Protein AF-D2V175-F1 (afdb_monomer)

Structure (mmCIF, N/CA/C/O backbone):
data_AF-D2V175-F1
#
_entry.id   AF-D2V175-F1
#
loop_
_atom_site.group_PDB
_atom_site.id
_atom_site.type_symbol
_atom_site.label_atom_id
_atom_site.label_alt_id
_atom_site.label_comp_id
_atom_site.label_asym_id
_atom_site.label_entity_id
_atom_site.label_seq_id
_atom_site.pdbx_PDB_ins_code
_atom_site.Cartn_x
_atom_site.Cartn_y
_atom_site.Cartn_z
_atom_site.occupancy
_atom_site.B_iso_or_equiv
_atom_site.auth_seq_id
_atom_site.auth_comp_id
_atom_site.auth_asym_id
_atom_site.auth_atom_id
_atom_site.pdbx_PDB_model_num
ATOM 1 N N . MET A 1 1 ? -0.613 30.020 1.916 1.00 35.72 1 MET A N 1
ATOM 2 C CA . MET A 1 1 ? -1.845 29.296 1.519 1.00 35.72 1 MET A CA 1
ATOM 3 C C . MET A 1 1 ? -1.709 28.829 0.079 1.00 35.72 1 MET A C 1
ATOM 5 O O . MET A 1 1 ? -1.760 29.667 -0.806 1.00 35.72 1 MET A O 1
ATOM 9 N N . HIS A 1 2 ? -1.476 27.544 -0.178 1.00 29.09 2 HIS A N 1
ATOM 10 C CA . HIS A 1 2 ? -1.507 26.979 -1.534 1.00 29.09 2 HIS A CA 1
ATOM 11 C C . HIS A 1 2 ? -2.432 25.762 -1.487 1.00 29.09 2 HIS A C 1
ATOM 13 O O . HIS A 1 2 ? -2.153 24.790 -0.788 1.00 29.09 2 HIS A O 1
ATOM 19 N N . ARG A 1 3 ? -3.588 25.869 -2.148 1.00 34.31 3 ARG A N 1
ATOM 20 C CA . ARG A 1 3 ? -4.552 24.776 -2.291 1.00 34.31 3 ARG A CA 1
ATOM 21 C C . ARG A 1 3 ? -4.019 23.818 -3.353 1.00 34.31 3 ARG A C 1
ATOM 23 O O . ARG A 1 3 ? -3.932 24.184 -4.519 1.00 34.31 3 ARG A O 1
ATOM 30 N N . ILE A 1 4 ? -3.669 22.605 -2.941 1.00 31.58 4 ILE A N 1
ATOM 31 C CA . ILE A 1 4 ? -3.456 21.485 -3.856 1.00 31.58 4 ILE A CA 1
ATOM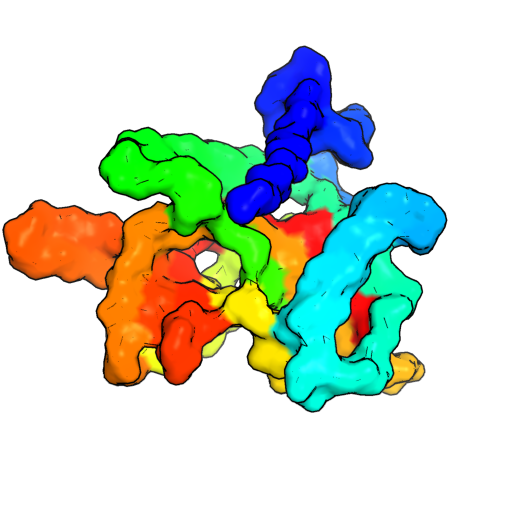 32 C C . ILE A 1 4 ? -4.850 21.002 -4.258 1.00 31.58 4 ILE A C 1
ATOM 34 O O . ILE A 1 4 ? -5.590 20.471 -3.430 1.00 31.58 4 ILE A O 1
ATOM 38 N N . PHE A 1 5 ? -5.232 21.237 -5.509 1.00 30.64 5 PHE A N 1
ATOM 39 C CA . PHE A 1 5 ? -6.415 20.614 -6.087 1.00 30.64 5 PHE A CA 1
ATOM 40 C C . PHE A 1 5 ? -6.076 19.152 -6.375 1.00 30.64 5 PHE A C 1
ATOM 42 O O . PHE A 1 5 ? -5.334 18.853 -7.306 1.00 30.64 5 PHE A O 1
ATOM 49 N N . PHE A 1 6 ? -6.603 18.238 -5.561 1.00 32.00 6 PHE A N 1
ATOM 50 C CA . PHE A 1 6 ? -6.719 16.845 -5.967 1.00 32.00 6 PHE A CA 1
ATOM 51 C C . PHE A 1 6 ? -7.790 16.786 -7.053 1.00 32.00 6 PHE A C 1
ATOM 53 O O . PHE A 1 6 ? -8.963 17.054 -6.791 1.00 32.00 6 PHE A O 1
ATOM 60 N N . THR A 1 7 ? -7.402 16.452 -8.279 1.00 36.06 7 THR A N 1
ATOM 61 C CA . THR A 1 7 ? -8.365 16.006 -9.278 1.00 36.06 7 THR A CA 1
ATOM 62 C C . THR A 1 7 ? -8.928 14.678 -8.781 1.00 36.06 7 THR A C 1
ATOM 64 O O . THR A 1 7 ? -8.246 13.656 -8.719 1.00 36.06 7 THR A O 1
ATOM 67 N N . HIS A 1 8 ? -10.184 14.696 -8.334 1.00 40.03 8 HIS A N 1
ATOM 68 C CA . HIS A 1 8 ? -10.927 13.465 -8.101 1.00 40.03 8 HIS A CA 1
ATOM 69 C C . HIS A 1 8 ? -10.875 12.607 -9.376 1.00 40.03 8 HIS A C 1
ATOM 71 O O . HIS A 1 8 ? -10.980 13.166 -10.473 1.00 40.03 8 HIS A O 1
ATOM 77 N N . PRO A 1 9 ? -10.753 11.270 -9.273 1.00 42.66 9 PRO A N 1
ATOM 78 C CA . PRO A 1 9 ? -10.926 10.414 -10.433 1.00 42.66 9 PRO A CA 1
ATOM 79 C C . PRO A 1 9 ? -12.354 10.623 -10.938 1.00 42.66 9 PRO A C 1
ATOM 81 O O . PRO A 1 9 ? -13.321 10.265 -10.266 1.00 42.66 9 PRO A O 1
ATOM 84 N N . THR A 1 10 ? -12.486 11.276 -12.088 1.00 44.81 10 THR A N 1
ATOM 85 C CA . THR A 1 10 ? -13.763 11.413 -12.780 1.00 44.81 10 THR A CA 1
ATOM 86 C C . THR A 1 10 ? -14.143 10.044 -13.339 1.00 44.81 10 THR A C 1
ATOM 88 O O . THR A 1 10 ? -13.302 9.307 -13.853 1.00 44.81 10 THR A O 1
ATOM 91 N N . ILE A 1 11 ? -15.403 9.663 -13.151 1.00 45.28 11 ILE A N 1
ATOM 92 C CA . ILE A 1 11 ? -15.906 8.296 -13.326 1.00 45.28 11 ILE A CA 1
ATOM 93 C C . ILE A 1 11 ? -16.400 8.081 -14.772 1.00 45.28 11 ILE A C 1
ATOM 95 O O . ILE A 1 11 ? -16.889 9.032 -15.385 1.00 45.28 11 ILE A O 1
ATOM 99 N N . ALA A 1 12 ? -16.223 6.884 -15.354 1.00 41.75 12 ALA A N 1
ATOM 100 C CA . ALA A 1 12 ? -16.701 6.536 -16.709 1.00 41.75 12 ALA A CA 1
ATOM 101 C C . ALA A 1 12 ? -18.228 6.320 -16.762 1.00 41.75 12 ALA A C 1
ATOM 103 O O . ALA A 1 12 ? -18.846 6.207 -15.709 1.00 41.75 12 ALA A O 1
ATOM 104 N N . ASP A 1 13 ? -18.808 6.213 -17.967 1.00 41.34 13 ASP A N 1
ATOM 105 C CA . ASP A 1 13 ? -20.255 6.279 -18.295 1.00 41.34 13 ASP A CA 1
ATOM 106 C C . ASP A 1 13 ? -21.221 5.352 -17.522 1.00 41.34 13 ASP A C 1
ATOM 108 O O . ASP A 1 13 ? -22.425 5.571 -17.578 1.00 41.34 13 ASP A O 1
ATOM 112 N N . ASN A 1 14 ? -20.731 4.392 -16.727 1.00 45.34 14 ASN A N 1
ATOM 113 C CA . ASN A 1 14 ? -21.556 3.584 -15.811 1.00 45.34 14 ASN A CA 1
ATOM 114 C C . ASN A 1 14 ? -21.294 3.842 -14.314 1.00 45.34 14 ASN A C 1
ATOM 116 O O . ASN A 1 14 ? -21.782 3.098 -13.471 1.00 45.34 14 ASN A O 1
ATOM 120 N N . GLY A 1 15 ? -20.496 4.841 -13.934 1.00 58.44 15 GLY A N 1
ATOM 121 C CA . GLY A 1 15 ? -20.333 5.221 -12.524 1.00 58.44 15 GLY A CA 1
ATOM 122 C C . GLY A 1 15 ? -19.483 4.272 -11.652 1.00 58.44 15 GLY A C 1
ATOM 123 O O . GLY A 1 15 ? -19.229 4.587 -10.492 1.00 58.44 15 GLY A O 1
ATOM 124 N N . LEU A 1 16 ? -19.031 3.125 -12.174 1.00 66.88 16 LEU A N 1
ATOM 125 C CA . LEU A 1 16 ? -18.522 2.017 -11.344 1.00 66.88 16 LEU A CA 1
ATOM 126 C C . LEU A 1 16 ? -16.991 1.848 -11.333 1.00 66.88 16 LEU A C 1
ATOM 128 O O . LEU A 1 16 ? -16.444 1.374 -10.337 1.00 66.88 16 LEU A O 1
ATOM 132 N N . TYR A 1 17 ? -16.285 2.255 -12.394 1.00 78.19 17 TYR A N 1
ATOM 133 C CA . TYR A 1 17 ? -14.839 2.019 -12.562 1.00 78.19 17 TYR A CA 1
ATOM 134 C C . TYR A 1 17 ? -14.066 3.291 -12.955 1.00 78.19 17 TYR A C 1
ATOM 136 O O . TYR A 1 17 ? -14.662 4.225 -13.510 1.00 78.19 17 TYR A O 1
ATOM 144 N N . PRO A 1 18 ? -12.742 3.357 -12.694 1.00 78.50 18 PRO A N 1
ATOM 145 C CA . PRO A 1 18 ? -11.910 4.470 -13.146 1.00 78.50 18 PRO A CA 1
ATOM 146 C C . PRO A 1 18 ? -11.924 4.605 -14.674 1.00 78.50 18 PRO A C 1
ATOM 148 O O . PRO A 1 18 ? -11.781 3.614 -15.388 1.00 78.50 18 PRO A O 1
ATOM 151 N N . ARG A 1 19 ? -12.016 5.841 -15.190 1.00 74.50 19 ARG A N 1
ATOM 152 C CA . ARG A 1 19 ? -11.983 6.114 -16.644 1.0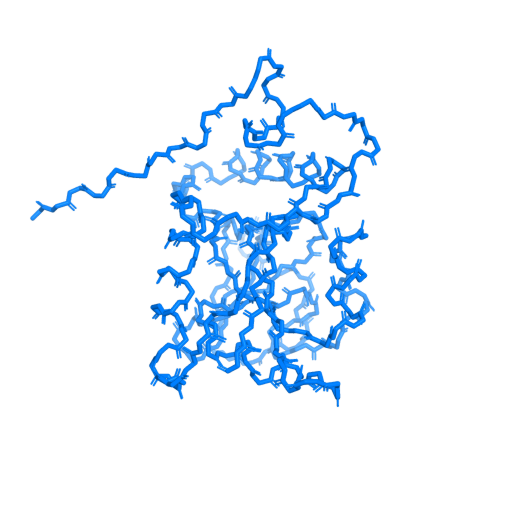0 74.50 19 ARG A CA 1
ATOM 153 C C . ARG A 1 19 ? -10.764 5.538 -17.350 1.00 74.50 19 ARG A C 1
ATOM 155 O O . ARG A 1 19 ? -10.860 5.155 -18.511 1.00 74.50 19 ARG A O 1
ATOM 162 N N . SER A 1 20 ? -9.631 5.472 -16.656 1.00 77.50 20 SER A N 1
ATOM 163 C CA . SER A 1 20 ? -8.372 5.011 -17.234 1.00 77.50 20 SER A CA 1
ATOM 164 C C . SER A 1 20 ? -8.390 3.540 -17.670 1.00 77.50 20 SER A C 1
ATOM 166 O O . SER A 1 20 ? -7.532 3.153 -18.459 1.00 77.50 20 SER A O 1
ATOM 168 N N . TRP A 1 21 ? -9.361 2.732 -17.224 1.00 77.50 21 TRP A N 1
ATOM 169 C CA . TRP A 1 21 ? -9.435 1.296 -17.533 1.00 77.50 21 TRP A CA 1
ATOM 170 C C . TRP A 1 21 ? -10.089 0.979 -18.891 1.00 77.50 21 TRP A C 1
ATOM 172 O O . TRP A 1 21 ? -9.978 -0.143 -19.386 1.00 77.50 21 TRP A O 1
ATOM 182 N N . GLY A 1 22 ? -10.751 1.950 -19.531 1.00 74.94 22 GLY A N 1
ATOM 183 C CA . GLY A 1 22 ? -11.510 1.711 -20.764 1.00 74.94 22 GLY A CA 1
ATOM 184 C C . GLY A 1 22 ? -12.761 0.851 -20.526 1.00 74.94 22 GLY A C 1
ATOM 185 O O . GLY A 1 22 ? -13.459 1.033 -19.529 1.00 74.94 22 GLY A O 1
ATOM 186 N N . LYS A 1 23 ? -13.081 -0.070 -21.450 1.00 71.81 23 LYS A N 1
ATOM 187 C CA . LYS A 1 23 ? -14.226 -0.991 -21.315 1.00 71.81 23 LYS A CA 1
ATOM 188 C C . LYS A 1 23 ? -13.875 -2.121 -20.342 1.00 71.81 23 LYS A C 1
ATOM 190 O O . LYS A 1 23 ? -12.971 -2.904 -20.616 1.00 71.81 23 LYS A O 1
ATOM 195 N N . VAL A 1 24 ? -14.618 -2.213 -19.241 1.00 73.00 24 VAL A N 1
ATOM 196 C CA . VAL A 1 24 ? -14.402 -3.187 -18.160 1.00 73.00 24 VAL A CA 1
ATOM 197 C C . VAL A 1 24 ? -15.528 -4.222 -18.173 1.00 73.00 24 VAL A C 1
ATOM 199 O O . VAL A 1 24 ? -16.700 -3.850 -18.142 1.00 73.00 24 VAL A O 1
ATOM 202 N N . LEU A 1 25 ? -15.167 -5.507 -18.234 1.00 69.69 25 LEU A N 1
ATOM 203 C CA . LEU A 1 25 ? -16.071 -6.636 -17.980 1.00 69.69 25 LEU A CA 1
ATOM 204 C C . LEU A 1 25 ? -15.967 -7.074 -16.511 1.00 69.69 25 LEU A C 1
ATOM 206 O O . LEU A 1 25 ? -15.016 -6.722 -15.814 1.00 69.69 25 LEU A O 1
ATOM 210 N N . ASP A 1 26 ? -16.941 -7.841 -16.028 1.00 67.38 26 ASP A N 1
ATOM 211 C CA . ASP A 1 26 ? -17.030 -8.221 -14.610 1.00 67.38 26 ASP A CA 1
ATOM 212 C C . ASP A 1 26 ? -15.875 -9.121 -14.124 1.00 67.38 26 ASP A C 1
ATOM 214 O O . ASP A 1 26 ? -15.523 -9.088 -12.944 1.00 67.38 26 ASP A O 1
ATOM 218 N N . ASP A 1 27 ? -15.245 -9.875 -15.026 1.00 74.81 27 ASP A N 1
ATOM 219 C CA . ASP A 1 27 ? -14.091 -10.754 -14.785 1.00 74.81 27 ASP A CA 1
ATOM 220 C C . ASP A 1 27 ? -12.733 -10.093 -15.091 1.00 74.81 27 ASP A C 1
ATOM 222 O O . ASP A 1 27 ? -11.684 -10.735 -15.022 1.00 74.81 27 ASP A O 1
ATOM 226 N N . HIS A 1 28 ? -12.730 -8.796 -15.406 1.00 83.38 28 HIS A N 1
ATOM 227 C CA . HIS A 1 28 ? -11.540 -8.070 -15.831 1.00 83.38 28 HIS A CA 1
ATOM 228 C C . HIS A 1 28 ? -10.465 -8.022 -14.741 1.00 83.38 28 HIS A C 1
ATOM 230 O O . HIS A 1 28 ? -10.650 -7.402 -13.689 1.00 83.38 28 HIS A O 1
ATOM 236 N N . CYS A 1 29 ? -9.327 -8.655 -15.024 1.00 89.81 29 CYS A N 1
ATOM 237 C CA . CYS A 1 29 ? -8.150 -8.699 -14.165 1.00 89.81 29 CYS A CA 1
ATOM 238 C C . CYS A 1 29 ? -6.875 -8.643 -15.018 1.00 89.81 29 CYS A C 1
ATOM 240 O O . CYS A 1 29 ? -6.487 -9.645 -15.621 1.00 89.81 29 CYS A O 1
ATOM 242 N N . LYS A 1 30 ? -6.203 -7.489 -15.066 1.00 92.44 30 LYS A N 1
ATOM 243 C CA . LYS A 1 30 ? -4.931 -7.320 -15.790 1.00 92.44 30 LYS A CA 1
ATOM 244 C C . LYS A 1 30 ? -4.005 -6.303 -15.125 1.00 92.44 30 LYS A C 1
ATOM 246 O O . LYS A 1 30 ? -4.468 -5.367 -14.479 1.00 92.44 30 LYS A O 1
ATOM 251 N N . CYS A 1 31 ? -2.705 -6.453 -15.357 1.00 94.25 31 CYS A N 1
ATOM 252 C CA . CYS A 1 31 ? -1.706 -5.422 -15.088 1.00 94.25 31 CYS A CA 1
ATOM 253 C C . CYS A 1 31 ? -1.343 -4.744 -16.415 1.00 94.25 31 CYS A C 1
ATOM 255 O O . CYS A 1 31 ? -0.970 -5.412 -17.378 1.00 94.25 31 CYS A O 1
ATOM 257 N N . VAL A 1 32 ? -1.513 -3.425 -16.494 1.00 95.56 32 VAL A N 1
ATOM 258 C CA . VAL A 1 32 ? -1.250 -2.625 -17.695 1.00 95.56 32 VAL A CA 1
ATOM 259 C C . VAL A 1 32 ? 0.001 -1.798 -17.476 1.00 95.56 32 VAL A C 1
ATOM 261 O O . VAL A 1 32 ? -0.010 -0.865 -16.675 1.00 95.56 32 VAL A O 1
ATOM 264 N N . LYS A 1 33 ? 1.056 -2.098 -18.230 1.00 97.62 33 LYS A N 1
ATOM 265 C CA . LYS A 1 33 ? 2.258 -1.267 -18.279 1.00 97.62 33 LYS A CA 1
ATOM 266 C C . LYS A 1 33 ? 1.908 0.151 -18.733 1.00 97.62 33 LYS A C 1
ATOM 268 O O . LYS A 1 33 ? 1.329 0.346 -19.805 1.00 97.62 33 LYS A O 1
ATOM 273 N N . LEU A 1 34 ? 2.242 1.139 -17.910 1.00 97.69 34 LEU A N 1
ATOM 274 C CA . LEU A 1 34 ? 2.002 2.541 -18.219 1.00 97.69 34 LEU A CA 1
ATOM 275 C C . LEU A 1 34 ? 3.098 3.080 -19.140 1.00 97.69 34 LEU A C 1
ATOM 277 O O . LEU A 1 34 ? 4.274 2.751 -19.016 1.00 97.69 34 LEU A O 1
ATOM 281 N N . SER A 1 35 ? 2.723 3.970 -20.058 1.00 97.69 35 SER A N 1
ATOM 282 C CA . SER A 1 35 ? 3.717 4.710 -20.836 1.00 97.69 35 SER A CA 1
ATOM 283 C C . SER A 1 35 ? 4.456 5.702 -19.936 1.00 97.69 35 SER A C 1
ATOM 285 O O . SER A 1 35 ? 3.810 6.515 -19.271 1.00 97.69 35 SER A O 1
ATOM 287 N N . HIS A 1 36 ? 5.788 5.728 -20.006 1.00 97.56 36 HIS A N 1
ATOM 288 C CA . HIS A 1 36 ? 6.638 6.692 -19.291 1.00 97.56 36 HIS A CA 1
ATOM 289 C C . HIS A 1 36 ? 6.299 8.157 -19.620 1.00 97.56 36 HIS A C 1
ATOM 291 O O . HIS A 1 36 ? 6.524 9.065 -18.820 1.00 97.56 36 HIS A O 1
ATOM 297 N N . SER A 1 37 ? 5.744 8.421 -20.808 1.00 97.06 37 SER A N 1
ATOM 298 C CA . SER A 1 37 ? 5.346 9.774 -21.204 1.00 97.06 37 SER A CA 1
ATOM 299 C C . SER A 1 37 ? 4.009 10.217 -20.599 1.00 97.06 37 SER A C 1
ATOM 301 O O . SER A 1 37 ? 3.750 11.426 -20.552 1.00 97.06 37 SER A O 1
ATOM 303 N N . SER A 1 38 ? 3.190 9.272 -20.117 1.00 97.81 38 SER A N 1
ATOM 304 C CA . SER A 1 38 ? 1.853 9.538 -19.579 1.00 97.81 38 SER A CA 1
ATOM 305 C C . SER A 1 38 ? 1.898 10.356 -18.285 1.00 97.81 38 SER A C 1
ATOM 307 O O . SER A 1 38 ? 2.845 10.275 -17.500 1.00 97.81 38 SER A O 1
ATOM 309 N N . SER A 1 39 ? 0.856 11.156 -18.048 1.00 97.19 39 SER A N 1
ATOM 310 C CA . SER A 1 39 ? 0.699 11.898 -16.791 1.00 97.19 39 SER A CA 1
ATOM 311 C C . SER A 1 39 ? 0.544 10.962 -15.591 1.00 97.19 39 SER A C 1
ATOM 313 O O . SER A 1 39 ? 1.121 11.232 -14.543 1.00 97.19 39 SER A O 1
ATOM 315 N N . GLU A 1 40 ? -0.178 9.851 -15.763 1.00 97.19 40 GLU A N 1
ATOM 316 C CA . GLU A 1 40 ? -0.404 8.841 -14.723 1.00 97.19 40 GLU A CA 1
ATOM 317 C C . GLU A 1 40 ? 0.916 8.217 -14.247 1.00 97.19 40 GLU A C 1
ATOM 319 O O . GLU A 1 40 ? 1.174 8.200 -13.045 1.00 97.19 40 GLU A O 1
ATOM 324 N N . PHE A 1 41 ? 1.796 7.802 -15.171 1.00 98.44 41 PHE A N 1
ATOM 325 C CA . PHE A 1 41 ? 3.128 7.293 -14.821 1.00 98.44 41 PHE A CA 1
ATOM 326 C C . PHE A 1 41 ? 3.917 8.323 -14.007 1.00 98.44 41 PHE A C 1
ATOM 328 O O . PHE A 1 41 ? 4.370 8.028 -12.903 1.00 98.44 41 PHE A O 1
ATOM 335 N N . LYS A 1 42 ? 4.033 9.555 -14.521 1.00 98.31 42 LYS A N 1
ATOM 336 C CA . LYS A 1 42 ? 4.822 10.627 -13.892 1.00 98.31 42 LYS A CA 1
ATOM 337 C C . LYS A 1 42 ? 4.316 10.987 -12.496 1.00 98.31 42 LYS A C 1
ATOM 339 O O . LYS A 1 42 ? 5.108 11.329 -11.621 1.00 98.31 42 LYS A O 1
ATOM 344 N N . GLU A 1 43 ? 3.006 10.935 -12.270 1.00 98.00 43 GLU A N 1
ATOM 345 C CA . GLU A 1 43 ? 2.415 11.223 -10.961 1.00 98.00 43 GLU A CA 1
ATOM 346 C C . GLU A 1 43 ? 2.713 10.119 -9.937 1.00 98.00 43 GLU A C 1
ATOM 348 O O . GLU A 1 43 ? 3.109 10.418 -8.800 1.00 98.00 43 GLU A O 1
ATOM 353 N N . VAL A 1 44 ? 2.559 8.852 -10.339 1.00 98.25 44 VAL A N 1
ATOM 354 C CA . VAL A 1 44 ? 2.866 7.698 -9.483 1.00 98.25 44 VAL A CA 1
ATOM 355 C C . VAL A 1 44 ? 4.363 7.647 -9.181 1.00 98.25 44 VAL A C 1
ATOM 357 O O . VAL A 1 44 ? 4.734 7.547 -8.012 1.00 98.25 44 VAL A O 1
ATOM 360 N N . GLU A 1 45 ? 5.215 7.812 -10.196 1.00 98.44 45 GLU A N 1
ATOM 361 C CA . GLU A 1 45 ? 6.673 7.880 -10.055 1.00 98.44 45 GLU A CA 1
ATOM 362 C C . GLU A 1 45 ? 7.080 8.987 -9.081 1.00 98.44 45 GLU A C 1
ATOM 364 O O . GLU A 1 45 ? 7.749 8.721 -8.083 1.00 98.44 45 GLU A O 1
ATOM 369 N N . LYS A 1 46 ? 6.619 10.224 -9.305 1.00 97.81 46 LYS A N 1
ATOM 370 C CA . LYS A 1 46 ? 6.933 11.364 -8.435 1.00 97.81 46 LYS A CA 1
ATOM 371 C C . LYS A 1 46 ? 6.565 11.084 -6.980 1.00 97.81 46 LYS A C 1
ATOM 373 O O . LYS A 1 46 ? 7.357 11.359 -6.079 1.00 97.81 46 LYS A O 1
ATOM 378 N N . THR A 1 47 ? 5.369 10.549 -6.742 1.00 97.19 47 THR A N 1
ATOM 379 C CA . THR A 1 47 ? 4.884 10.264 -5.386 1.00 97.19 47 THR A CA 1
ATOM 380 C C . THR A 1 47 ? 5.676 9.130 -4.733 1.00 97.19 47 THR A C 1
ATOM 382 O O . THR A 1 47 ? 5.999 9.213 -3.547 1.00 97.19 47 THR A O 1
ATOM 385 N N . PHE A 1 48 ? 6.027 8.093 -5.497 1.00 98.25 48 PHE A N 1
ATOM 386 C CA . PHE A 1 48 ? 6.855 6.984 -5.028 1.00 98.25 48 PHE A CA 1
ATOM 387 C C . PHE A 1 48 ? 8.269 7.449 -4.662 1.00 98.25 48 PHE A C 1
ATOM 389 O O . PHE A 1 48 ? 8.726 7.209 -3.544 1.00 98.25 48 PHE A O 1
ATOM 396 N N . ILE A 1 49 ? 8.923 8.194 -5.557 1.00 97.81 49 ILE A N 1
ATOM 397 C CA . ILE A 1 49 ? 10.268 8.749 -5.368 1.00 97.81 49 ILE A CA 1
ATOM 398 C C . ILE A 1 49 ? 10.322 9.626 -4.110 1.00 97.81 49 ILE A C 1
ATOM 400 O O . ILE A 1 49 ? 11.182 9.437 -3.251 1.00 97.81 49 ILE A O 1
ATOM 404 N N . GLN A 1 50 ? 9.332 10.502 -3.906 1.00 96.69 50 GLN A N 1
ATOM 405 C CA . GLN A 1 50 ? 9.216 11.301 -2.676 1.00 96.69 50 GLN A CA 1
ATOM 406 C C . GLN A 1 50 ? 9.169 10.453 -1.395 1.00 96.69 50 GLN A C 1
ATOM 408 O O . GLN A 1 50 ? 9.612 10.902 -0.339 1.00 96.69 50 GLN A O 1
ATOM 413 N N . ARG A 1 51 ? 8.616 9.239 -1.469 1.00 96.62 51 ARG A N 1
ATOM 414 C CA . ARG A 1 51 ? 8.391 8.349 -0.324 1.00 96.62 51 ARG A CA 1
ATOM 415 C C . ARG A 1 51 ? 9.502 7.328 -0.108 1.00 96.62 51 ARG A C 1
ATOM 417 O O . ARG A 1 51 ? 9.512 6.695 0.948 1.00 96.62 51 ARG A O 1
ATOM 424 N N . ILE A 1 52 ? 10.419 7.166 -1.062 1.00 96.69 52 ILE A N 1
ATOM 425 C CA . ILE A 1 52 ? 11.561 6.249 -0.953 1.00 96.69 52 ILE A CA 1
ATOM 426 C C . ILE A 1 52 ? 12.900 6.984 -0.778 1.00 96.69 52 ILE A C 1
ATOM 428 O O . ILE A 1 52 ? 13.768 6.496 -0.051 1.00 96.69 52 ILE A O 1
ATOM 432 N N . ASN A 1 53 ? 13.038 8.190 -1.346 1.00 93.38 53 ASN A N 1
ATOM 433 C CA . ASN A 1 53 ? 14.310 8.916 -1.449 1.00 93.38 53 ASN A CA 1
ATOM 434 C C . ASN A 1 53 ? 14.999 9.212 -0.120 1.00 93.38 53 ASN A C 1
ATOM 436 O O . ASN A 1 53 ? 16.220 9.313 -0.089 1.00 93.38 53 ASN A O 1
ATOM 440 N N . HIS A 1 54 ? 14.247 9.361 0.973 1.00 87.12 54 HIS A N 1
ATOM 441 C CA . HIS A 1 54 ? 14.846 9.678 2.269 1.00 87.12 54 HIS A CA 1
ATOM 442 C C . HIS A 1 54 ? 15.851 8.609 2.729 1.00 87.12 54 HIS A C 1
ATOM 444 O O . HIS A 1 54 ? 16.871 8.948 3.317 1.00 87.12 54 HIS A O 1
ATOM 450 N N . SER A 1 55 ? 15.576 7.332 2.443 1.00 93.94 55 SER A N 1
ATOM 451 C CA . SER A 1 55 ? 16.442 6.210 2.838 1.00 93.94 55 SER A CA 1
ATOM 452 C C . SER A 1 55 ? 17.127 5.533 1.651 1.00 93.94 55 SER A C 1
ATOM 454 O O . SER A 1 55 ? 18.154 4.889 1.834 1.00 93.94 55 SER A O 1
ATOM 456 N N . HIS A 1 56 ? 16.584 5.681 0.439 1.00 95.31 56 HIS A N 1
ATOM 457 C CA . HIS A 1 56 ? 17.144 5.104 -0.786 1.00 95.31 56 HIS A CA 1
ATOM 458 C C . HIS A 1 56 ? 17.176 6.159 -1.905 1.00 95.31 56 HIS A C 1
ATOM 460 O O . HIS A 1 56 ? 16.392 6.079 -2.850 1.00 95.31 56 HIS A O 1
ATOM 466 N N . PRO A 1 57 ? 18.053 7.175 -1.811 1.00 95.44 57 PRO A N 1
ATOM 467 C CA . PRO A 1 57 ? 18.096 8.295 -2.759 1.00 95.44 57 PRO A CA 1
ATOM 468 C C . PRO A 1 57 ? 18.554 7.899 -4.169 1.00 95.44 57 PRO A C 1
ATOM 470 O O . PRO A 1 57 ? 18.374 8.666 -5.108 1.00 95.44 57 PRO A O 1
ATOM 473 N N . THR A 1 58 ? 19.156 6.719 -4.320 1.00 95.12 58 THR A N 1
ATOM 474 C CA . THR A 1 58 ? 19.608 6.174 -5.606 1.00 95.12 58 THR A CA 1
ATOM 475 C C . THR A 1 58 ? 18.566 5.284 -6.277 1.00 95.12 58 THR A C 1
ATOM 477 O O . THR A 1 58 ? 18.869 4.721 -7.325 1.00 95.12 58 THR A O 1
ATOM 480 N N . ALA A 1 59 ? 17.381 5.115 -5.677 1.00 96.50 59 ALA A N 1
ATOM 481 C CA . ALA A 1 59 ? 16.340 4.263 -6.235 1.00 96.50 59 ALA A CA 1
ATOM 482 C C . ALA A 1 59 ? 15.843 4.820 -7.577 1.00 96.50 59 ALA A C 1
ATOM 484 O O . ALA A 1 59 ? 15.505 6.001 -7.678 1.00 96.50 59 ALA A O 1
ATOM 485 N N . GLN A 1 60 ? 15.765 3.966 -8.594 1.00 96.81 60 GLN A N 1
ATOM 486 C CA . GLN A 1 60 ? 15.313 4.340 -9.935 1.00 96.81 60 GLN A CA 1
ATOM 487 C C . GLN A 1 60 ? 14.099 3.515 -10.337 1.00 96.81 60 GLN A C 1
ATOM 489 O O . GLN A 1 60 ? 14.153 2.285 -10.351 1.00 96.81 60 GLN A O 1
ATOM 494 N N . VAL A 1 61 ? 13.004 4.195 -10.683 1.00 98.44 61 VAL A N 1
ATOM 495 C CA . VAL A 1 61 ? 11.815 3.545 -11.239 1.00 98.44 61 VAL A CA 1
ATOM 496 C C . VAL A 1 61 ? 12.135 3.073 -12.655 1.00 98.44 61 VAL A C 1
ATOM 498 O O . VAL A 1 61 ? 12.551 3.852 -13.507 1.00 98.44 61 VAL A O 1
ATOM 501 N N . ILE A 1 62 ? 11.951 1.777 -12.884 1.00 98.12 62 ILE A N 1
ATOM 502 C CA . ILE A 1 62 ? 12.120 1.129 -14.186 1.00 98.12 62 ILE A CA 1
ATOM 503 C C . ILE A 1 62 ? 10.792 1.136 -14.926 1.00 98.12 62 ILE A C 1
ATOM 505 O O . ILE A 1 62 ? 10.762 1.404 -16.121 1.00 98.12 62 ILE A O 1
ATOM 509 N N . ASP A 1 63 ? 9.708 0.811 -14.222 1.00 98.19 63 ASP A N 1
ATOM 510 C CA . ASP A 1 63 ? 8.392 0.665 -14.824 1.00 98.19 63 ASP A CA 1
ATOM 511 C C . ASP A 1 63 ? 7.272 0.774 -13.785 1.00 98.19 63 ASP A C 1
ATOM 513 O O . ASP A 1 63 ? 7.489 0.587 -12.582 1.00 98.19 63 ASP A O 1
ATOM 517 N N . ILE A 1 64 ? 6.062 1.059 -14.261 1.00 98.69 64 ILE A N 1
ATOM 518 C CA . ILE A 1 64 ? 4.853 1.120 -13.447 1.00 98.69 64 ILE A CA 1
ATOM 519 C C . ILE A 1 64 ? 3.736 0.391 -14.179 1.00 98.69 64 ILE A C 1
ATOM 521 O O . ILE A 1 64 ? 3.337 0.767 -15.282 1.00 98.69 64 ILE A O 1
ATOM 525 N N . GLU A 1 65 ? 3.169 -0.611 -13.519 1.00 98.38 65 GLU A N 1
ATOM 526 C CA . GLU A 1 65 ? 1.999 -1.324 -14.010 1.00 98.38 65 GLU A CA 1
ATOM 527 C C . GLU A 1 65 ? 0.761 -0.898 -13.224 1.00 98.38 65 GLU A C 1
ATOM 529 O O . GLU A 1 65 ? 0.736 -0.957 -11.994 1.00 98.38 65 GLU A O 1
ATOM 534 N N . ARG A 1 66 ? -0.293 -0.479 -13.926 1.00 98.19 66 ARG A N 1
ATOM 535 C CA . ARG A 1 66 ? -1.612 -0.239 -13.340 1.00 98.19 66 ARG A CA 1
ATOM 536 C C . ARG A 1 66 ? -2.351 -1.556 -13.190 1.00 98.19 66 ARG A C 1
ATOM 538 O O . ARG A 1 66 ? -2.553 -2.272 -14.167 1.00 98.19 66 ARG A O 1
ATOM 545 N N . VAL A 1 67 ? -2.811 -1.836 -11.980 1.00 97.00 67 VAL A N 1
ATOM 546 C CA . VAL A 1 67 ? -3.641 -3.005 -11.703 1.00 97.00 67 VAL A CA 1
ATOM 547 C C . VAL A 1 67 ? -5.089 -2.646 -12.007 1.00 97.00 67 VAL A C 1
ATOM 549 O O . VAL A 1 67 ? -5.644 -1.692 -11.453 1.00 97.00 67 VAL A O 1
ATOM 552 N N . GLU A 1 68 ? -5.708 -3.427 -12.880 1.00 95.50 68 GLU A N 1
ATOM 553 C CA . GLU A 1 68 ? -7.117 -3.331 -13.230 1.00 95.50 68 GLU A CA 1
ATOM 554 C C . GLU A 1 68 ? -7.812 -4.626 -12.835 1.00 95.50 68 GLU A C 1
ATOM 556 O O . GLU A 1 68 ? -7.800 -5.594 -13.590 1.00 95.50 68 GLU A O 1
ATOM 561 N N . ASN A 1 69 ? -8.395 -4.653 -11.639 1.00 95.75 69 ASN A N 1
ATOM 562 C CA . ASN A 1 69 ? -9.138 -5.800 -11.133 1.00 95.75 69 ASN A CA 1
ATOM 563 C C . ASN A 1 69 ? -10.550 -5.372 -10.717 1.00 95.75 69 ASN A C 1
ATOM 565 O O . ASN A 1 69 ? -10.744 -4.752 -9.667 1.00 95.75 69 ASN A O 1
ATOM 569 N N . ALA A 1 70 ? -11.538 -5.682 -11.558 1.00 93.00 70 ALA A N 1
ATOM 570 C CA . ALA A 1 70 ? -12.915 -5.217 -11.404 1.00 93.00 70 ALA A CA 1
ATOM 571 C C . ALA A 1 70 ? -13.564 -5.721 -10.109 1.00 93.00 70 ALA A C 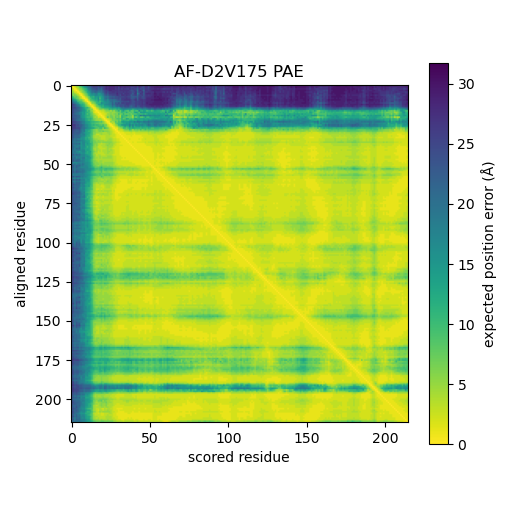1
ATOM 573 O O . ALA A 1 70 ? -14.251 -4.958 -9.422 1.00 93.00 70 ALA A O 1
ATOM 574 N N . LYS A 1 71 ? -13.303 -6.982 -9.742 1.00 94.38 71 LYS A N 1
ATOM 575 C CA . LYS A 1 71 ? -13.808 -7.592 -8.508 1.00 94.38 71 LYS A CA 1
ATOM 576 C C . LYS A 1 71 ? -13.245 -6.888 -7.274 1.00 94.38 71 LYS A C 1
ATOM 578 O O . LYS A 1 71 ? -14.014 -6.483 -6.401 1.00 94.38 71 LYS A O 1
ATOM 583 N N . LEU A 1 72 ? -11.923 -6.713 -7.214 1.00 96.31 72 LEU A N 1
ATOM 584 C CA . LEU A 1 72 ? -11.271 -6.051 -6.079 1.00 96.31 72 LEU A CA 1
ATOM 585 C C . LEU A 1 72 ? -11.683 -4.582 -5.974 1.00 96.31 72 LEU A C 1
ATOM 587 O O . LEU A 1 72 ? -11.949 -4.097 -4.877 1.00 96.31 72 LEU A O 1
ATOM 591 N N . TRP A 1 73 ? -11.801 -3.882 -7.105 1.00 96.31 73 TRP A N 1
ATOM 592 C CA . TRP A 1 73 ? -12.237 -2.488 -7.118 1.00 96.31 73 TRP A CA 1
ATOM 593 C C . TRP A 1 73 ? -13.668 -2.315 -6.608 1.00 96.31 73 TRP A C 1
ATOM 595 O O . TRP A 1 73 ? -13.942 -1.380 -5.853 1.00 96.31 73 TRP A O 1
ATOM 605 N N . ARG A 1 74 ? -14.584 -3.216 -6.984 1.00 94.69 74 ARG A N 1
ATOM 606 C CA . ARG A 1 74 ? -15.976 -3.198 -6.514 1.00 94.69 74 ARG A CA 1
ATOM 607 C C . ARG A 1 74 ? -16.049 -3.408 -5.004 1.00 94.69 74 ARG A C 1
ATOM 609 O O . ARG A 1 74 ? -16.681 -2.608 -4.317 1.00 94.69 74 ARG A O 1
ATOM 616 N N . ALA A 1 75 ? -15.362 -4.432 -4.496 1.00 96.31 75 ALA A N 1
ATOM 617 C CA . ALA A 1 75 ? -15.299 -4.719 -3.065 1.00 96.31 75 ALA A CA 1
ATOM 618 C C . ALA A 1 75 ? -14.730 -3.524 -2.277 1.00 96.31 75 ALA A C 1
ATOM 620 O O . ALA A 1 75 ? -15.355 -3.045 -1.331 1.00 96.31 75 ALA A O 1
ATOM 621 N N . PHE A 1 76 ? -13.612 -2.963 -2.747 1.00 98.00 76 PHE A N 1
ATOM 622 C CA . PHE A 1 76 ? -13.015 -1.753 -2.183 1.00 98.00 76 PHE A CA 1
ATOM 623 C C . PHE A 1 76 ? -13.958 -0.544 -2.215 1.00 98.00 76 PHE A C 1
ATOM 625 O O . PHE A 1 76 ? -14.036 0.210 -1.246 1.00 98.00 76 PHE A O 1
ATOM 632 N N . SER A 1 77 ? -14.686 -0.338 -3.313 1.00 96.50 77 SER A N 1
ATOM 633 C CA . SER A 1 77 ? -15.577 0.816 -3.476 1.00 96.50 77 SER A CA 1
ATOM 634 C C . SER A 1 77 ? -16.774 0.760 -2.526 1.00 96.50 77 SER A C 1
ATOM 636 O O . SER A 1 77 ? -17.121 1.788 -1.939 1.00 96.50 77 SER A O 1
ATOM 638 N N . ILE A 1 78 ? -17.353 -0.429 -2.323 1.00 96.75 78 ILE A N 1
ATOM 639 C CA . ILE A 1 78 ? -18.406 -0.660 -1.324 1.00 96.75 78 ILE A CA 1
ATOM 640 C C . ILE A 1 78 ? -17.850 -0.375 0.072 1.00 96.75 78 ILE A C 1
ATOM 642 O O . ILE A 1 78 ? -18.363 0.503 0.766 1.00 96.75 78 ILE A O 1
ATOM 646 N N . LYS A 1 79 ? -16.725 -1.009 0.432 1.00 97.50 79 LYS A N 1
ATOM 647 C CA . LYS A 1 79 ? -16.073 -0.824 1.734 1.00 97.50 79 LYS A CA 1
ATOM 648 C C . LYS A 1 79 ? -15.763 0.643 2.031 1.00 97.50 79 LYS A C 1
ATOM 650 O O . LYS A 1 79 ? -16.029 1.144 3.121 1.00 97.50 79 LYS A O 1
ATOM 655 N N . LYS A 1 80 ? -15.226 1.360 1.042 1.00 97.88 80 LYS A N 1
ATOM 656 C CA . LYS A 1 80 ? -14.945 2.795 1.124 1.00 97.88 80 LYS A CA 1
ATOM 657 C C . LYS A 1 80 ? -16.213 3.597 1.415 1.00 97.88 80 LYS A C 1
ATOM 659 O O . LYS A 1 80 ? -16.174 4.483 2.267 1.00 97.88 80 LYS A O 1
ATOM 664 N N . SER A 1 81 ? -17.302 3.330 0.695 1.00 96.81 81 SER A N 1
ATOM 665 C CA . SER A 1 81 ? -18.569 4.045 0.874 1.00 96.81 81 SER A CA 1
ATOM 666 C C . SER A 1 81 ? -19.149 3.812 2.269 1.00 96.81 81 SER A C 1
ATOM 668 O O . SER A 1 81 ? -19.472 4.781 2.957 1.00 96.81 81 SER A O 1
ATOM 670 N N . GLU A 1 82 ? -19.177 2.558 2.724 1.00 97.00 82 GLU A N 1
ATOM 671 C CA . GLU A 1 82 ? -19.646 2.178 4.058 1.00 97.00 82 GLU A CA 1
ATOM 672 C C . GLU A 1 82 ? -18.828 2.847 5.166 1.00 97.00 82 GLU A C 1
ATOM 674 O O . GLU A 1 82 ? -19.393 3.456 6.073 1.00 97.00 82 GLU A O 1
ATOM 679 N N . THR A 1 83 ? -17.493 2.794 5.088 1.00 96.62 83 THR A N 1
ATOM 680 C CA . THR A 1 83 ? -16.624 3.397 6.108 1.00 96.62 83 THR A CA 1
ATOM 681 C C . THR A 1 83 ? -16.768 4.920 6.155 1.00 96.62 83 THR A C 1
ATOM 683 O O . THR A 1 83 ? -16.871 5.481 7.247 1.00 96.62 83 THR A O 1
ATOM 686 N N . ILE A 1 84 ? -16.845 5.595 5.000 1.00 96.69 84 ILE A N 1
ATOM 687 C CA . ILE A 1 84 ? -17.064 7.050 4.950 1.00 96.69 84 ILE A CA 1
ATOM 688 C C . ILE A 1 84 ? -18.425 7.412 5.551 1.00 96.69 84 ILE A C 1
ATOM 690 O O . ILE A 1 84 ? -18.507 8.351 6.342 1.00 96.69 84 ILE A O 1
ATOM 694 N N . HIS A 1 85 ? -19.477 6.658 5.217 1.00 96.00 85 HIS A N 1
ATOM 695 C CA . HIS A 1 85 ? -20.813 6.874 5.769 1.00 96.00 85 HIS A CA 1
ATOM 696 C C . HIS A 1 85 ? -20.868 6.617 7.280 1.00 96.00 85 HIS A C 1
ATOM 698 O O . HIS A 1 85 ? -21.561 7.338 7.990 1.00 96.00 85 HIS A O 1
ATOM 704 N N . LYS A 1 86 ? -20.119 5.629 7.781 1.00 94.62 86 LYS A N 1
ATOM 705 C CA . LYS A 1 86 ? -20.018 5.309 9.212 1.00 94.62 86 LYS A CA 1
ATOM 706 C C . LYS A 1 86 ? -19.291 6.399 10.012 1.00 94.62 86 LYS A C 1
ATOM 708 O O . LYS A 1 86 ? -19.637 6.643 11.164 1.00 94.62 86 LYS A O 1
ATOM 713 N N . ASN A 1 87 ? -18.283 7.052 9.429 1.00 94.69 87 ASN A N 1
ATOM 714 C CA . ASN A 1 87 ? -17.428 8.030 10.115 1.00 94.69 87 ASN A CA 1
ATOM 715 C C . ASN A 1 87 ? -17.585 9.443 9.535 1.00 94.69 87 ASN A C 1
ATOM 717 O O . ASN A 1 87 ? -16.610 10.064 9.109 1.00 94.69 87 ASN A O 1
ATOM 721 N N . GLN A 1 88 ? -18.809 9.971 9.512 1.00 94.75 88 GLN A N 1
ATOM 722 C CA . GLN A 1 88 ? -19.107 11.287 8.916 1.00 94.75 88 GLN A CA 1
ATOM 723 C C . GLN A 1 88 ? -18.397 12.451 9.626 1.00 94.75 88 GLN A C 1
ATOM 725 O O . GLN A 1 88 ? -18.206 13.518 9.048 1.00 94.75 88 GLN A O 1
ATOM 730 N N . ASN A 1 89 ? -17.958 12.236 10.868 1.00 93.81 89 ASN A N 1
ATOM 731 C CA . ASN A 1 89 ? -17.142 13.169 11.641 1.00 93.81 89 ASN A CA 1
ATOM 732 C C . ASN A 1 89 ? -15.695 13.297 11.120 1.00 93.81 89 ASN A C 1
ATOM 734 O O . ASN A 1 89 ? -14.977 14.211 11.524 1.00 93.81 89 ASN A O 1
ATOM 738 N N . ILE A 1 90 ? -15.250 12.401 10.233 1.00 95.12 90 ILE A N 1
ATOM 739 C CA . ILE A 1 90 ? -13.918 12.414 9.626 1.00 95.12 90 ILE A CA 1
ATOM 740 C C . ILE A 1 90 ? -14.064 12.745 8.143 1.00 95.12 90 ILE A C 1
ATOM 742 O O . ILE A 1 90 ? -14.800 12.087 7.411 1.00 95.12 90 ILE A O 1
ATOM 746 N N . LYS A 1 91 ? -13.305 13.730 7.655 1.00 95.06 91 LYS A N 1
ATOM 747 C CA . LYS A 1 91 ? -13.329 14.079 6.229 1.00 95.06 91 LYS A CA 1
ATOM 748 C C . LYS A 1 91 ? -12.961 12.879 5.349 1.00 95.06 91 LYS A C 1
ATOM 750 O O . LYS A 1 91 ? -12.005 12.163 5.654 1.00 95.06 91 LYS A O 1
ATOM 755 N N . ALA A 1 92 ? -13.688 12.681 4.250 1.00 91.25 92 ALA A N 1
ATOM 756 C CA . ALA A 1 92 ? -13.539 11.521 3.370 1.00 91.25 92 ALA A CA 1
ATOM 757 C C . ALA A 1 92 ? -12.098 11.329 2.857 1.00 91.25 92 ALA A C 1
ATOM 759 O O . ALA A 1 92 ? -11.612 10.199 2.788 1.00 91.25 92 ALA A O 1
ATOM 760 N N . GLU A 1 93 ? -11.379 12.416 2.561 1.00 90.94 93 GLU A N 1
ATOM 761 C CA . GLU A 1 93 ? -9.983 12.383 2.110 1.00 90.94 93 GLU A CA 1
ATOM 762 C C . GLU A 1 93 ? -8.999 11.862 3.169 1.00 90.94 93 GLU A C 1
ATOM 764 O O . GLU A 1 93 ? -7.918 11.385 2.831 1.00 90.94 93 GLU A O 1
ATOM 769 N N . ASN A 1 94 ? -9.369 11.907 4.451 1.00 94.75 94 ASN A N 1
ATOM 770 C CA . ASN A 1 94 ? -8.540 11.386 5.536 1.00 94.75 94 ASN A CA 1
ATOM 771 C C . ASN A 1 94 ? -8.778 9.895 5.802 1.00 94.75 94 ASN A C 1
ATOM 773 O O . ASN A 1 94 ? -7.926 9.262 6.427 1.00 94.75 94 ASN A O 1
ATOM 777 N N . GLN A 1 95 ? -9.888 9.342 5.302 1.00 97.56 95 GLN A N 1
ATOM 778 C CA . GLN A 1 95 ? -10.303 7.953 5.520 1.00 97.56 95 GLN A CA 1
ATOM 779 C C . GLN A 1 95 ? -9.780 6.979 4.458 1.00 97.56 95 GLN A C 1
ATOM 781 O O . GLN A 1 95 ? -9.849 5.768 4.661 1.00 97.56 95 GLN A O 1
ATOM 786 N N . VAL A 1 96 ? -9.245 7.477 3.337 1.00 97.75 96 VAL A N 1
ATOM 787 C CA . VAL A 1 96 ? -8.621 6.660 2.287 1.00 97.75 96 VAL A CA 1
ATOM 788 C C . VAL A 1 96 ? -7.230 7.193 1.986 1.00 97.75 96 VAL A C 1
ATOM 790 O O . VAL A 1 96 ? -7.075 8.349 1.601 1.00 97.75 96 VAL A O 1
ATOM 793 N N . LYS A 1 97 ? -6.206 6.350 2.129 1.00 97.25 97 LYS A N 1
ATOM 794 C CA . LYS A 1 97 ? -4.802 6.744 1.951 1.00 97.25 97 LYS A CA 1
ATOM 795 C C . LYS A 1 97 ? -4.153 5.993 0.799 1.00 97.25 97 LYS A C 1
ATOM 797 O O . LYS A 1 97 ? -4.499 4.851 0.523 1.00 97.25 97 LYS A O 1
ATOM 802 N N . THR A 1 98 ? -3.200 6.645 0.137 1.00 97.69 98 THR A N 1
ATOM 803 C CA . THR A 1 98 ? -2.231 5.949 -0.714 1.00 97.69 98 THR A CA 1
ATOM 804 C C . THR A 1 98 ? -1.099 5.458 0.184 1.00 97.69 98 THR A C 1
ATOM 806 O O . THR A 1 98 ? -0.437 6.288 0.807 1.00 97.69 98 THR A O 1
ATOM 809 N N . LEU A 1 99 ? -0.903 4.145 0.275 1.00 98.25 99 LEU A N 1
ATOM 810 C CA . LEU A 1 99 ? 0.108 3.505 1.122 1.00 98.25 99 LEU A CA 1
ATOM 811 C C . LEU A 1 99 ? 0.883 2.442 0.331 1.00 98.25 99 LEU A C 1
ATOM 813 O O . LEU A 1 99 ? 0.477 2.061 -0.766 1.00 98.25 99 LEU A O 1
ATOM 817 N N . TYR A 1 100 ? 1.991 1.968 0.890 1.00 98.31 100 TYR A N 1
ATOM 818 C CA . TYR A 1 100 ? 2.929 1.066 0.225 1.00 98.31 100 TYR A CA 1
ATOM 819 C C . TYR A 1 100 ? 2.949 -0.307 0.889 1.00 98.31 100 TYR A C 1
ATOM 821 O O . TYR A 1 100 ? 2.870 -0.412 2.115 1.00 98.31 100 TYR A O 1
ATOM 829 N N . HIS A 1 101 ? 3.065 -1.351 0.074 1.00 97.31 101 HIS A N 1
ATOM 830 C CA . HIS A 1 101 ? 3.219 -2.726 0.527 1.00 97.31 101 HIS A CA 1
ATOM 831 C C . HIS A 1 101 ? 4.363 -3.388 -0.243 1.00 97.31 101 HIS A C 1
ATOM 833 O O . HIS A 1 101 ? 4.310 -3.508 -1.468 1.00 97.31 101 HIS A O 1
ATOM 839 N N . GLY A 1 102 ? 5.417 -3.781 0.470 1.00 94.44 102 GLY A N 1
ATOM 840 C CA . GLY A 1 102 ? 6.527 -4.542 -0.095 1.00 94.44 102 GLY A CA 1
ATOM 841 C C . GLY A 1 102 ? 6.280 -6.032 0.079 1.00 94.44 102 GLY A C 1
ATOM 842 O O . GLY A 1 102 ? 5.903 -6.464 1.165 1.00 94.44 102 GLY A O 1
ATOM 843 N N . ALA A 1 103 ? 6.499 -6.802 -0.979 1.00 90.06 103 ALA A N 1
ATOM 844 C CA . ALA A 1 103 ? 6.388 -8.253 -0.962 1.00 90.06 103 ALA A CA 1
ATOM 845 C C . ALA A 1 103 ? 7.360 -8.864 -1.981 1.00 90.06 103 ALA A C 1
ATOM 847 O O . ALA A 1 103 ? 7.936 -8.159 -2.811 1.00 90.06 103 ALA A O 1
ATOM 848 N N . GLU A 1 104 ? 7.552 -10.176 -1.913 1.00 89.56 104 GLU A N 1
ATOM 849 C CA . GLU A 1 104 ? 8.254 -10.930 -2.953 1.00 89.56 104 GLU A CA 1
ATOM 850 C C . GLU A 1 104 ? 7.424 -11.030 -4.243 1.00 89.56 104 GLU A C 1
ATOM 852 O 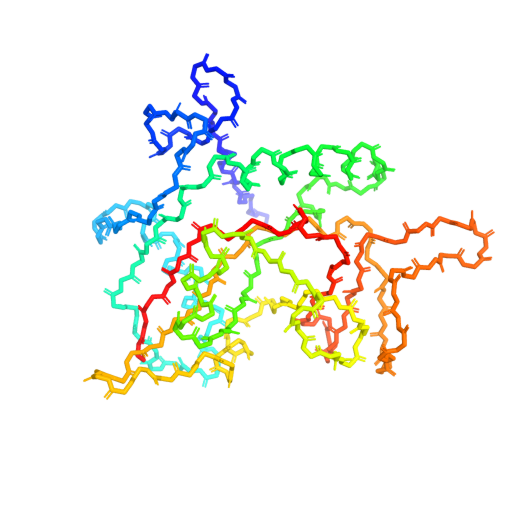O . GLU A 1 104 ? 6.202 -10.882 -4.223 1.00 89.56 104 GLU A O 1
ATOM 857 N N . GLU A 1 105 ? 8.084 -11.284 -5.372 1.00 88.75 105 GLU A N 1
ATOM 858 C CA . GLU A 1 105 ? 7.475 -11.245 -6.709 1.00 88.75 105 GLU A CA 1
ATOM 859 C C . GLU A 1 105 ? 6.229 -12.136 -6.843 1.00 88.75 105 GLU A C 1
ATOM 861 O O . GLU A 1 105 ? 5.174 -11.674 -7.277 1.00 88.75 105 GLU A O 1
ATOM 866 N N . THR A 1 106 ? 6.313 -13.385 -6.384 1.00 90.06 106 THR A N 1
ATOM 867 C CA . THR A 1 106 ? 5.195 -14.343 -6.414 1.00 90.06 106 THR A CA 1
ATOM 868 C C . THR A 1 106 ? 4.004 -13.871 -5.579 1.00 90.06 106 THR A C 1
ATOM 870 O O . THR A 1 106 ? 2.849 -14.076 -5.961 1.00 90.06 106 THR A O 1
ATOM 873 N N . ALA A 1 107 ? 4.265 -13.207 -4.451 1.00 92.56 107 ALA A N 1
ATOM 874 C CA . ALA A 1 107 ? 3.233 -12.626 -3.608 1.00 92.56 107 ALA A CA 1
ATOM 875 C C . ALA A 1 107 ? 2.602 -11.387 -4.259 1.00 92.56 107 ALA A C 1
ATOM 877 O O . ALA A 1 107 ? 1.385 -11.236 -4.189 1.00 92.56 107 ALA A O 1
ATOM 878 N N . VAL A 1 108 ? 3.381 -10.539 -4.942 1.00 94.75 108 VAL A N 1
ATOM 879 C CA . VAL A 1 108 ? 2.850 -9.395 -5.708 1.00 94.75 108 VAL A CA 1
ATOM 880 C C . VAL A 1 108 ? 1.861 -9.867 -6.776 1.00 94.75 108 VAL A C 1
ATOM 882 O O . VAL A 1 108 ? 0.743 -9.347 -6.860 1.00 94.75 108 VAL A O 1
ATOM 885 N N . ASP A 1 109 ? 2.222 -10.897 -7.536 1.00 93.19 109 ASP A N 1
ATOM 886 C CA . ASP A 1 109 ? 1.350 -11.463 -8.568 1.00 93.19 109 ASP A CA 1
ATOM 887 C C . ASP A 1 109 ? 0.070 -12.065 -7.971 1.00 93.19 109 ASP A C 1
ATOM 889 O O . ASP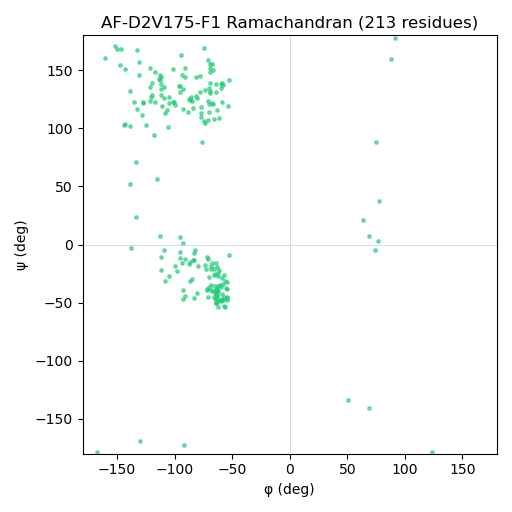 A 1 109 ? -1.024 -11.895 -8.514 1.00 93.19 109 ASP A O 1
ATOM 893 N N . ALA A 1 110 ? 0.178 -12.756 -6.833 1.00 95.12 110 ALA A N 1
ATOM 894 C CA . ALA A 1 110 ? -0.980 -13.317 -6.143 1.00 95.12 110 ALA A CA 1
ATOM 895 C C . ALA A 1 110 ? -1.913 -12.223 -5.594 1.00 95.12 110 ALA A C 1
ATOM 897 O O . ALA A 1 110 ? -3.131 -12.304 -5.783 1.00 95.12 110 ALA A O 1
ATOM 898 N N . ILE A 1 111 ? -1.354 -11.186 -4.960 1.00 96.31 111 ILE A N 1
ATOM 899 C CA . ILE A 1 111 ? -2.105 -10.075 -4.357 1.00 96.31 111 ILE A CA 1
ATOM 900 C C . ILE A 1 111 ? -2.874 -9.295 -5.425 1.00 96.31 111 ILE A C 1
ATOM 902 O O . ILE A 1 111 ? -4.048 -8.981 -5.239 1.00 96.31 111 ILE A O 1
ATOM 906 N N . THR A 1 112 ? -2.253 -8.994 -6.564 1.00 95.56 112 THR A N 1
ATOM 907 C CA . THR A 1 112 ? -2.907 -8.213 -7.630 1.00 95.56 112 THR A CA 1
ATOM 908 C C . THR A 1 112 ? -4.030 -8.977 -8.337 1.00 95.56 112 THR A C 1
ATOM 910 O O . THR A 1 112 ? -5.011 -8.372 -8.781 1.00 95.56 112 THR A O 1
ATOM 913 N N . LYS A 1 113 ? -3.949 -10.313 -8.373 1.00 94.44 113 LYS A N 1
ATOM 914 C CA . LYS A 1 113 ? -4.993 -11.185 -8.936 1.00 94.44 113 LYS A CA 1
ATOM 915 C C . LYS A 1 113 ? -6.129 -11.469 -7.956 1.00 94.44 113 LYS A C 1
ATOM 917 O O . LYS A 1 113 ? -7.299 -11.420 -8.332 1.00 94.44 113 LYS A O 1
ATOM 922 N N . THR A 1 114 ? -5.793 -11.801 -6.711 1.00 95.19 114 THR A N 1
ATOM 923 C CA . THR A 1 114 ? -6.749 -12.382 -5.748 1.00 95.19 114 THR A CA 1
ATOM 924 C C . THR A 1 114 ? -7.105 -11.466 -4.581 1.00 95.19 114 THR A C 1
ATOM 926 O O . THR A 1 114 ? -8.084 -11.732 -3.887 1.00 95.19 114 THR A O 1
ATOM 929 N N . GLY A 1 115 ? -6.386 -10.357 -4.418 1.00 96.69 115 GLY A N 1
ATOM 930 C CA . GLY A 1 115 ? -6.532 -9.433 -3.302 1.00 96.69 115 GLY A CA 1
ATOM 931 C C . GLY A 1 115 ? -5.610 -9.770 -2.136 1.00 96.69 115 GLY A C 1
ATOM 932 O O . GLY A 1 115 ? -4.851 -10.739 -2.155 1.00 96.69 115 GLY A O 1
ATOM 933 N N . PHE A 1 116 ? -5.672 -8.931 -1.108 1.00 96.50 116 PHE A N 1
ATOM 934 C CA . PHE A 1 116 ? -4.972 -9.169 0.147 1.00 96.50 116 PHE A CA 1
ATOM 935 C C . PHE A 1 116 ? -5.729 -10.200 0.989 1.00 96.50 116 PHE A C 1
ATOM 937 O O . PHE A 1 116 ? -6.958 -10.215 0.999 1.00 96.50 116 PHE A O 1
ATOM 944 N N . ASP A 1 117 ? -4.999 -11.034 1.729 1.00 94.44 117 ASP A N 1
ATOM 945 C CA . ASP A 1 117 ? -5.575 -11.973 2.691 1.00 94.44 117 ASP A CA 1
ATOM 946 C C . ASP A 1 117 ? -4.723 -12.005 3.955 1.00 94.44 117 ASP A C 1
ATOM 948 O O . ASP A 1 117 ? -3.679 -12.662 3.993 1.00 94.44 117 ASP A O 1
ATOM 952 N N . TYR A 1 118 ? -5.182 -11.321 5.008 1.00 89.25 118 TYR A N 1
ATOM 953 C CA . TYR A 1 118 ? -4.399 -11.204 6.240 1.00 89.25 118 TYR A CA 1
ATOM 954 C C . TYR A 1 118 ? -4.128 -12.560 6.901 1.00 89.25 118 TYR A C 1
ATOM 956 O O . TYR A 1 118 ? -3.158 -12.686 7.641 1.00 89.25 118 TYR A O 1
ATOM 964 N N . ARG A 1 119 ? -4.938 -13.591 6.617 1.00 90.44 119 ARG A N 1
ATOM 965 C CA . ARG A 1 119 ? -4.756 -14.951 7.154 1.00 90.44 119 ARG A CA 1
ATOM 966 C C . ARG A 1 119 ? -3.505 -15.633 6.601 1.00 90.44 119 ARG A C 1
ATOM 968 O O . ARG A 1 119 ? -3.049 -16.623 7.164 1.00 90.44 119 ARG A O 1
ATOM 975 N N . ARG A 1 120 ? -2.978 -15.130 5.481 1.00 86.19 120 ARG A N 1
ATOM 976 C CA . ARG A 1 120 ? -1.735 -15.592 4.848 1.00 86.19 120 ARG A CA 1
ATOM 977 C C . ARG A 1 120 ? -0.524 -14.760 5.275 1.00 86.19 120 ARG A C 1
ATOM 979 O O . ARG A 1 120 ? 0.597 -15.095 4.900 1.00 86.19 120 ARG A O 1
ATOM 986 N N . CYS A 1 121 ? -0.736 -13.678 6.023 1.00 83.00 121 CYS A N 1
ATOM 987 C CA . CYS A 1 121 ? 0.321 -12.803 6.509 1.00 83.00 121 CYS A CA 1
ATOM 988 C C . CYS A 1 121 ? 0.815 -13.255 7.887 1.00 83.00 121 CYS A C 1
ATOM 990 O O . CYS A 1 121 ? 0.075 -13.825 8.687 1.00 83.00 121 CYS A O 1
ATOM 992 N N . GLN A 1 122 ? 2.078 -12.958 8.192 1.00 85.25 122 GLN A N 1
ATOM 993 C CA . GLN A 1 122 ? 2.584 -13.109 9.554 1.00 85.25 122 GLN A CA 1
ATOM 994 C C . GLN A 1 122 ? 1.952 -12.058 10.475 1.00 85.25 122 GLN A C 1
ATOM 996 O O . GLN A 1 122 ? 1.654 -10.938 10.054 1.00 85.25 122 GLN A O 1
ATOM 1001 N N . VAL A 1 123 ? 1.773 -12.408 11.750 1.00 87.81 123 VAL A N 1
ATOM 1002 C CA . VAL A 1 123 ? 1.301 -11.457 12.762 1.00 87.81 123 VAL A CA 1
ATOM 1003 C C . VAL A 1 123 ? 2.377 -10.396 12.985 1.00 87.81 123 VAL A C 1
ATOM 1005 O O . VAL A 1 123 ? 3.503 -10.716 13.366 1.00 87.81 123 VAL A O 1
ATOM 1008 N N . GLY A 1 124 ? 2.025 -9.131 12.763 1.00 88.75 124 GLY A N 1
ATOM 1009 C CA . GLY A 1 124 ? 2.934 -8.010 12.957 1.00 88.75 124 GLY A CA 1
ATOM 1010 C C . GLY A 1 124 ? 2.845 -7.405 14.358 1.00 88.75 124 GLY A C 1
ATOM 1011 O O . GLY A 1 124 ? 2.166 -7.895 15.259 1.00 88.75 124 GLY A O 1
ATOM 1012 N N . HIS A 1 125 ? 3.541 -6.288 14.555 1.00 92.31 125 HIS A N 1
ATOM 1013 C CA . HIS A 1 125 ? 3.669 -5.628 15.859 1.00 92.31 125 HIS A CA 1
ATOM 1014 C C . HIS A 1 125 ? 2.411 -4.921 16.377 1.00 92.31 125 HIS A C 1
ATOM 1016 O O . HIS A 1 125 ? 2.393 -4.488 17.521 1.00 92.31 125 HIS A O 1
ATOM 1022 N N . TYR A 1 126 ? 1.396 -4.766 15.539 1.00 93.75 126 TYR A N 1
ATOM 1023 C CA . TYR A 1 126 ? 0.225 -3.909 15.774 1.00 93.75 126 TYR A CA 1
ATOM 1024 C C . TYR A 1 126 ? -1.091 -4.630 15.437 1.00 93.75 126 TYR A C 1
ATOM 1026 O O . TYR A 1 126 ? -2.092 -3.999 15.101 1.00 93.75 126 TYR A O 1
ATOM 1034 N N . GLY A 1 127 ? -1.058 -5.963 15.478 1.00 93.00 127 GLY A N 1
ATOM 1035 C CA . GLY A 1 127 ? -2.194 -6.842 15.248 1.00 93.00 127 GLY A CA 1
ATOM 1036 C C . GLY A 1 127 ? -1.974 -7.863 14.137 1.00 93.00 127 GLY A C 1
ATOM 1037 O O . GLY A 1 127 ? -0.920 -7.956 13.510 1.00 93.00 127 GLY A O 1
ATOM 1038 N N . HIS A 1 128 ? -3.014 -8.648 13.888 1.00 94.38 128 HIS A N 1
ATOM 1039 C CA . HIS A 1 128 ? -3.070 -9.587 12.771 1.00 94.38 128 HIS A CA 1
ATOM 1040 C C . HIS A 1 128 ? -4.008 -9.022 11.717 1.00 94.38 128 HIS A C 1
ATOM 1042 O O . HIS A 1 128 ? -5.228 -9.052 11.870 1.00 94.38 128 HIS A O 1
ATOM 1048 N N . GLY A 1 129 ? -3.405 -8.449 10.687 1.00 95.19 129 GLY A N 1
ATOM 1049 C CA . GLY A 1 129 ? -4.074 -7.747 9.608 1.00 95.19 129 GLY A CA 1
ATOM 1050 C C . GLY A 1 129 ? -3.096 -7.506 8.464 1.00 95.19 129 GLY A C 1
ATOM 1051 O O . GLY A 1 129 ? -1.930 -7.899 8.535 1.00 95.19 129 GLY A O 1
ATOM 1052 N N . ASN A 1 130 ? -3.565 -6.838 7.417 1.00 95.38 130 ASN A N 1
ATOM 1053 C CA . ASN A 1 130 ? -2.721 -6.427 6.302 1.00 95.38 130 ASN A CA 1
ATOM 1054 C C . ASN A 1 130 ? -1.979 -5.130 6.662 1.00 95.38 130 ASN A C 1
ATOM 1056 O O . ASN A 1 130 ? -2.610 -4.150 7.069 1.00 95.38 130 ASN A O 1
ATOM 1060 N N . TYR A 1 131 ? -0.654 -5.131 6.501 1.00 95.62 131 TYR A N 1
ATOM 1061 C CA . TYR A 1 131 ? 0.235 -4.020 6.853 1.00 95.62 131 TYR A CA 1
ATOM 1062 C C . TYR A 1 131 ? 0.549 -3.134 5.651 1.00 95.62 131 TYR A C 1
ATOM 1064 O O . TYR A 1 131 ? 0.884 -3.627 4.574 1.00 95.62 131 TYR A O 1
ATOM 1072 N N . PHE A 1 132 ? 0.507 -1.821 5.861 1.00 97.44 132 PHE A N 1
ATOM 1073 C CA . PHE A 1 132 ? 0.792 -0.823 4.837 1.00 97.44 132 PHE A CA 1
ATOM 1074 C C . PHE A 1 132 ? 1.628 0.319 5.406 1.00 97.44 132 PHE A C 1
ATOM 1076 O O . PHE A 1 132 ? 1.294 0.888 6.444 1.00 97.44 132 PHE A O 1
ATOM 1083 N N . ALA A 1 133 ? 2.692 0.698 4.706 1.00 96.50 133 ALA A N 1
ATOM 1084 C CA . ALA A 1 133 ? 3.585 1.768 5.123 1.00 96.50 133 ALA A CA 1
ATOM 1085 C C . ALA A 1 133 ? 3.197 3.115 4.504 1.00 96.50 133 ALA A C 1
ATOM 1087 O O . ALA A 1 133 ? 2.784 3.201 3.347 1.00 96.50 133 ALA A O 1
ATOM 1088 N N . VAL A 1 134 ? 3.403 4.196 5.254 1.00 96.38 134 VAL A N 1
ATOM 1089 C CA . VAL A 1 134 ? 3.275 5.574 4.756 1.00 96.38 134 VAL A CA 1
ATOM 1090 C C . VAL A 1 134 ? 4.408 5.920 3.786 1.00 96.38 134 VAL A C 1
ATOM 1092 O O . VAL A 1 134 ? 4.184 6.630 2.806 1.00 96.38 134 VAL A O 1
ATOM 1095 N N . ASN A 1 135 ? 5.618 5.420 4.048 1.00 95.88 135 ASN A N 1
ATOM 1096 C CA . ASN A 1 135 ? 6.799 5.647 3.219 1.00 95.88 135 ASN A CA 1
ATOM 1097 C C . ASN A 1 135 ? 7.228 4.345 2.534 1.00 95.88 135 ASN A C 1
ATOM 1099 O O . ASN A 1 135 ? 7.345 3.302 3.180 1.00 95.88 135 ASN A O 1
ATOM 1103 N N . ALA A 1 136 ? 7.507 4.424 1.233 1.00 97.00 136 ALA A N 1
ATOM 1104 C CA . ALA A 1 136 ? 7.962 3.296 0.429 1.00 97.00 136 ALA A CA 1
ATOM 1105 C C . ALA A 1 136 ? 9.315 2.748 0.912 1.00 97.00 136 ALA A C 1
ATOM 1107 O O . ALA A 1 136 ? 9.559 1.551 0.786 1.00 97.00 136 ALA A O 1
ATOM 1108 N N . SER A 1 137 ? 10.158 3.579 1.540 1.00 95.75 137 SER A N 1
ATOM 1109 C CA . SER A 1 137 ? 11.424 3.131 2.139 1.00 95.75 137 SER A CA 1
ATOM 1110 C C . SER A 1 137 ? 11.246 2.044 3.199 1.00 95.75 137 SER A C 1
ATOM 1112 O O . SER A 1 137 ? 12.066 1.139 3.287 1.00 95.75 137 SER A O 1
ATOM 1114 N N . TYR A 1 138 ? 10.152 2.064 3.962 1.00 94.56 138 TYR A N 1
ATOM 1115 C CA . TYR A 1 138 ? 9.875 0.990 4.915 1.00 94.56 138 TYR A CA 1
ATOM 1116 C C . TYR A 1 138 ? 9.467 -0.305 4.195 1.00 94.56 138 TYR A C 1
ATOM 1118 O O . TYR A 1 138 ? 9.912 -1.394 4.547 1.00 94.56 138 TYR A O 1
ATOM 1126 N N . SER A 1 139 ? 8.673 -0.185 3.125 1.00 95.44 139 SER A N 1
ATOM 1127 C CA . SER A 1 139 ? 8.299 -1.322 2.272 1.00 95.44 139 SER A CA 1
ATOM 1128 C C . SER A 1 139 ? 9.488 -1.923 1.512 1.00 95.44 139 SER A C 1
ATOM 1130 O O . SER A 1 139 ? 9.468 -3.116 1.217 1.00 95.44 139 SER A O 1
ATOM 1132 N N . HIS A 1 140 ? 10.547 -1.149 1.244 1.00 95.44 140 HIS A N 1
ATOM 1133 C CA . HIS A 1 140 ? 11.757 -1.624 0.562 1.00 95.44 140 HIS A CA 1
ATOM 1134 C C . HIS A 1 140 ? 12.385 -2.848 1.250 1.00 95.44 140 HIS A C 1
ATOM 1136 O O . HIS A 1 140 ? 12.826 -3.771 0.568 1.00 95.44 140 HIS A O 1
ATOM 1142 N N . GLY A 1 141 ? 12.388 -2.899 2.589 1.00 93.06 141 GLY A N 1
ATOM 1143 C CA . GLY A 1 141 ? 12.932 -4.037 3.344 1.00 93.06 141 GLY A CA 1
ATOM 1144 C C . GLY A 1 141 ? 12.202 -5.366 3.090 1.00 93.06 141 GLY A C 1
ATOM 1145 O O . GLY A 1 141 ? 12.797 -6.439 3.222 1.00 93.06 141 GLY A O 1
ATOM 1146 N N . TYR A 1 142 ? 10.936 -5.290 2.671 1.00 93.19 142 TYR A N 1
ATOM 1147 C CA . TYR A 1 142 ? 10.081 -6.437 2.354 1.00 93.19 142 TYR A CA 1
ATOM 1148 C C . TYR A 1 142 ? 10.032 -6.749 0.851 1.00 93.19 142 TYR A C 1
ATOM 1150 O O . TYR A 1 142 ? 9.775 -7.889 0.473 1.00 93.19 142 TYR A O 1
ATOM 1158 N N . ALA A 1 143 ? 10.330 -5.770 -0.007 1.00 94.94 143 ALA A N 1
ATOM 1159 C CA . ALA A 1 143 ? 10.425 -5.941 -1.454 1.00 94.94 143 ALA A CA 1
ATOM 1160 C C . ALA A 1 143 ? 11.736 -6.646 -1.833 1.00 94.94 143 ALA A C 1
ATOM 1162 O O . ALA A 1 143 ? 12.767 -6.002 -2.058 1.00 94.94 143 ALA A O 1
ATOM 1163 N N . LYS A 1 144 ? 11.719 -7.983 -1.858 1.00 93.44 144 LYS A N 1
ATOM 1164 C CA . LYS A 1 144 ? 12.900 -8.789 -2.200 1.00 93.44 144 LYS A CA 1
ATOM 1165 C C . LYS A 1 144 ? 13.334 -8.525 -3.650 1.00 93.44 144 LYS A C 1
ATOM 1167 O O . LYS A 1 144 ? 12.469 -8.406 -4.516 1.00 93.44 144 LYS A O 1
ATOM 1172 N N . PRO A 1 145 ? 14.648 -8.402 -3.915 1.00 94.56 145 PRO A N 1
ATOM 1173 C CA . PRO A 1 145 ? 15.134 -8.233 -5.275 1.00 94.56 145 PRO A CA 1
ATOM 1174 C C . PRO A 1 145 ? 14.918 -9.526 -6.065 1.00 94.56 145 PRO A C 1
ATOM 1176 O O . PRO A 1 145 ? 15.148 -10.621 -5.550 1.00 94.56 145 PRO A O 1
ATOM 1179 N N . SER A 1 146 ? 14.494 -9.381 -7.313 1.00 93.31 146 SER A N 1
ATOM 1180 C CA . SER A 1 146 ? 14.397 -10.452 -8.292 1.00 93.31 146 SER A CA 1
ATOM 1181 C C . SER A 1 146 ? 15.768 -11.086 -8.509 1.00 93.31 146 SER A C 1
ATOM 1183 O O . SER A 1 146 ? 16.786 -10.398 -8.606 1.00 93.31 146 SER A O 1
ATOM 1185 N N . THR A 1 147 ? 15.791 -12.410 -8.616 1.00 91.00 147 THR A N 1
ATOM 1186 C CA . THR A 1 147 ? 17.007 -13.178 -8.899 1.00 91.00 147 THR A CA 1
ATOM 1187 C C . THR A 1 147 ? 17.468 -13.034 -10.348 1.00 91.00 147 THR A C 1
ATOM 1189 O O . THR A 1 147 ? 18.640 -13.274 -10.624 1.00 91.00 147 THR A O 1
ATOM 1192 N N . SER A 1 148 ? 16.579 -12.639 -11.267 1.00 91.38 148 SER A N 1
ATOM 1193 C CA . SER A 1 148 ? 16.893 -12.537 -12.695 1.00 91.38 148 SER A CA 1
ATOM 1194 C C . SER A 1 148 ? 17.624 -11.246 -13.052 1.00 91.38 148 SER A C 1
ATOM 1196 O O . SER A 1 148 ? 18.565 -11.270 -13.840 1.00 91.38 148 SER A O 1
ATOM 1198 N N . ASP A 1 149 ? 17.210 -10.118 -12.476 1.00 93.38 149 ASP A N 1
ATOM 1199 C CA . ASP A 1 149 ? 17.731 -8.804 -12.851 1.00 93.38 149 ASP A CA 1
ATOM 1200 C C . ASP A 1 149 ? 18.009 -7.873 -11.663 1.00 93.38 149 ASP A C 1
ATOM 1202 O O . ASP A 1 149 ? 18.495 -6.762 -11.872 1.00 93.38 149 ASP A O 1
ATOM 1206 N N . GLY A 1 150 ? 17.716 -8.289 -10.428 1.00 94.44 150 GLY A N 1
ATOM 1207 C CA . GLY A 1 150 ? 17.887 -7.478 -9.221 1.00 94.44 150 GLY A CA 1
ATOM 1208 C C . GLY A 1 150 ? 16.819 -6.401 -9.008 1.00 94.44 150 GLY A C 1
ATOM 1209 O O . GLY A 1 150 ? 16.936 -5.629 -8.055 1.00 94.44 150 GLY A O 1
ATOM 1210 N N . SER A 1 151 ? 15.796 -6.315 -9.868 1.00 96.31 151 SER A N 1
ATOM 1211 C CA . SER A 1 151 ? 14.687 -5.368 -9.697 1.00 96.31 151 SER A CA 1
ATOM 1212 C C . SER A 1 151 ? 13.826 -5.717 -8.485 1.00 96.31 151 SER A C 1
ATOM 1214 O O . SER A 1 151 ? 13.775 -6.855 -8.034 1.00 96.31 151 SER A O 1
ATOM 1216 N N . ARG A 1 152 ? 13.142 -4.729 -7.922 1.00 97.06 152 ARG A N 1
ATOM 1217 C CA . ARG A 1 152 ? 12.246 -4.869 -6.771 1.00 97.06 152 ARG A CA 1
ATOM 1218 C C . ARG A 1 152 ? 10.853 -4.410 -7.150 1.00 97.06 152 ARG A C 1
ATOM 1220 O O . ARG A 1 152 ? 10.695 -3.523 -7.987 1.00 97.06 152 ARG A O 1
ATOM 1227 N N . ARG A 1 153 ? 9.846 -4.984 -6.491 1.00 97.69 153 ARG A N 1
ATOM 1228 C CA . ARG A 1 153 ? 8.435 -4.635 -6.686 1.00 97.69 153 ARG A CA 1
ATOM 1229 C C . ARG A 1 153 ? 7.816 -4.154 -5.379 1.00 97.69 153 ARG A C 1
ATOM 1231 O O . ARG A 1 153 ? 7.883 -4.840 -4.362 1.00 97.69 153 ARG A O 1
ATOM 1238 N N . ILE A 1 154 ? 7.197 -2.977 -5.410 1.00 98.31 154 ILE A N 1
ATOM 1239 C CA . ILE A 1 154 ? 6.345 -2.465 -4.327 1.00 98.31 154 ILE A CA 1
ATOM 1240 C C . ILE A 1 154 ? 4.954 -2.203 -4.893 1.00 98.31 154 ILE A C 1
ATOM 1242 O O . ILE A 1 154 ? 4.808 -1.596 -5.953 1.00 98.31 154 ILE A O 1
ATOM 1246 N N . ILE A 1 155 ? 3.927 -2.619 -4.156 1.00 98.56 155 ILE A N 1
ATOM 1247 C CA . ILE A 1 155 ? 2.536 -2.337 -4.494 1.00 98.56 155 ILE A CA 1
ATOM 1248 C C . ILE A 1 155 ? 2.140 -0.994 -3.878 1.00 98.56 155 ILE A C 1
ATOM 1250 O O . ILE A 1 155 ? 2.245 -0.790 -2.665 1.00 98.56 155 ILE A O 1
ATOM 1254 N N . VAL A 1 156 ? 1.639 -0.083 -4.708 1.00 98.62 156 VAL A N 1
ATOM 1255 C CA . VAL A 1 156 ? 1.005 1.165 -4.275 1.00 98.62 156 VAL A CA 1
ATOM 1256 C C . VAL A 1 156 ? -0.492 0.920 -4.151 1.00 98.62 156 VAL A C 1
ATOM 1258 O O . VAL A 1 156 ? -1.178 0.619 -5.129 1.00 98.62 156 VAL A O 1
ATOM 1261 N N . CYS A 1 157 ? -1.010 1.052 -2.936 1.00 98.56 157 CYS A N 1
ATOM 1262 C CA . CYS A 1 157 ? -2.376 0.682 -2.592 1.00 98.56 157 CYS A CA 1
ATOM 1263 C C . CYS A 1 157 ? -3.218 1.911 -2.261 1.00 98.56 157 CYS A C 1
ATOM 1265 O O . CYS A 1 157 ? -2.744 2.838 -1.602 1.00 98.56 157 CYS A O 1
ATOM 1267 N N . LYS A 1 158 ? -4.498 1.891 -2.642 1.00 98.25 158 LYS A N 1
ATOM 1268 C CA . LYS A 1 158 ? -5.519 2.697 -1.962 1.00 98.25 158 LYS A CA 1
ATOM 1269 C C . LYS A 1 158 ? -6.022 1.891 -0.774 1.00 98.25 158 LYS A C 1
ATOM 1271 O O . LYS A 1 158 ? -6.424 0.752 -0.953 1.00 98.25 158 LYS A O 1
ATOM 1276 N N . VAL A 1 159 ? -6.003 2.463 0.423 1.00 98.62 159 VAL A N 1
ATOM 1277 C CA . VAL A 1 159 ? -6.371 1.755 1.655 1.00 98.62 159 VAL A CA 1
ATOM 1278 C C . VAL A 1 159 ? -7.428 2.550 2.403 1.00 98.62 159 VAL A C 1
ATOM 1280 O O . VAL A 1 159 ? -7.197 3.712 2.745 1.00 98.62 159 VAL A O 1
ATOM 1283 N N . VAL A 1 160 ? -8.583 1.933 2.651 1.00 98.50 160 VAL A N 1
ATOM 1284 C CA . VAL A 1 160 ? -9.618 2.453 3.550 1.00 98.50 160 VAL 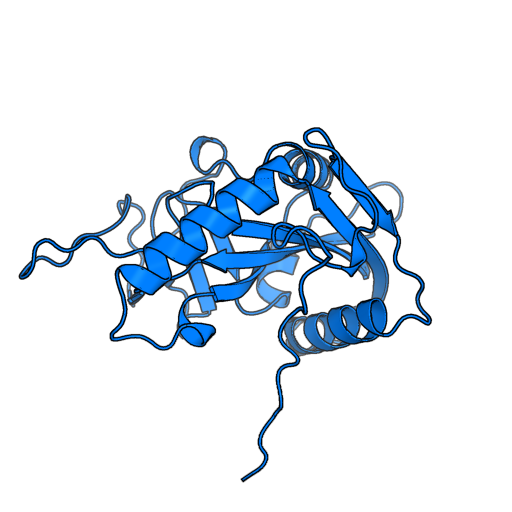A CA 1
ATOM 1285 C C . VAL A 1 160 ? -9.125 2.281 4.985 1.00 98.50 160 VAL A C 1
ATOM 1287 O O . VAL A 1 160 ? -9.100 1.173 5.513 1.00 98.50 160 VAL A O 1
ATOM 1290 N N . VAL A 1 161 ? -8.696 3.380 5.601 1.00 97.81 161 VAL A N 1
ATOM 1291 C CA . VAL A 1 161 ? -8.192 3.411 6.984 1.00 97.81 161 VAL A CA 1
ATOM 1292 C C . VAL A 1 161 ? -9.239 3.901 7.983 1.00 97.81 161 VAL A C 1
ATOM 1294 O O . VAL A 1 161 ? -9.097 3.643 9.173 1.00 97.81 161 VAL A O 1
ATOM 1297 N N . GLY A 1 162 ? -10.289 4.584 7.506 1.00 97.19 162 GLY A N 1
ATOM 1298 C CA . GLY A 1 162 ? -11.416 5.034 8.326 1.00 97.19 162 GLY A CA 1
ATOM 1299 C C . GLY A 1 162 ? -10.992 5.781 9.590 1.00 97.19 162 GLY A C 1
ATOM 1300 O O . GLY A 1 162 ? -10.133 6.665 9.547 1.00 97.19 162 GLY A O 1
ATOM 1301 N N . GLU A 1 163 ? -11.607 5.417 10.713 1.00 96.31 163 GLU A N 1
ATOM 1302 C CA . GLU A 1 163 ? -11.161 5.835 12.037 1.00 96.31 163 GLU A CA 1
ATOM 1303 C C . GLU A 1 163 ? -10.120 4.848 12.578 1.00 96.31 163 GLU A C 1
ATOM 1305 O O . GLU A 1 163 ? -10.420 3.681 12.848 1.00 96.31 163 GLU A O 1
ATOM 1310 N N . SER A 1 164 ? -8.885 5.322 12.735 1.00 95.44 164 SER A N 1
ATOM 1311 C CA . SER A 1 164 ? -7.765 4.497 13.185 1.00 95.44 164 SER A CA 1
ATOM 1312 C C . SER A 1 164 ? -7.546 4.607 14.692 1.00 95.44 164 SER A C 1
ATOM 1314 O O . SER A 1 164 ? -7.382 5.714 15.211 1.00 95.44 164 SER A O 1
ATOM 1316 N N . LEU A 1 165 ? -7.408 3.470 15.378 1.00 95.19 165 LEU A N 1
ATOM 1317 C CA . LEU A 1 165 ? -6.834 3.454 16.721 1.00 95.19 165 LEU A CA 1
ATOM 1318 C C . LEU A 1 165 ? -5.341 3.770 16.616 1.00 95.19 165 LEU A C 1
ATOM 1320 O O . LEU A 1 165 ? -4.594 3.043 15.959 1.00 95.19 165 LEU A O 1
ATOM 1324 N N . ARG A 1 166 ? -4.888 4.832 17.282 1.00 93.44 166 ARG A N 1
ATOM 1325 C CA . ARG A 1 166 ? -3.458 5.143 17.380 1.00 93.44 166 ARG A CA 1
ATOM 1326 C C . ARG A 1 166 ? -2.846 4.401 18.554 1.00 93.44 166 ARG A C 1
ATOM 1328 O O . ARG A 1 166 ? -3.291 4.575 19.685 1.00 93.44 166 ARG A O 1
ATOM 1335 N N . VAL A 1 167 ? -1.807 3.617 18.288 1.00 91.00 167 VAL A N 1
ATOM 1336 C CA . VAL A 1 167 ? -1.081 2.867 19.317 1.00 91.00 167 VAL A CA 1
ATOM 1337 C C . VAL A 1 167 ? 0.382 3.293 19.343 1.00 91.00 167 VAL A C 1
ATOM 1339 O O . VAL A 1 167 ? 1.056 3.326 18.315 1.00 91.00 167 VAL A O 1
ATOM 1342 N N . ALA A 1 168 ? 0.877 3.644 20.530 1.00 84.00 168 ALA A N 1
ATOM 1343 C CA . ALA A 1 168 ? 2.289 3.973 20.734 1.00 84.00 168 ALA A CA 1
ATOM 1344 C C . ALA A 1 168 ? 3.133 2.720 21.020 1.00 84.00 168 ALA A C 1
ATOM 1346 O O . ALA A 1 168 ? 4.306 2.657 20.658 1.00 84.00 168 ALA A O 1
ATOM 1347 N N . GLN A 1 169 ? 2.529 1.718 21.663 1.00 88.06 169 GLN A N 1
ATOM 1348 C CA . GLN A 1 169 ? 3.181 0.465 22.032 1.00 88.06 169 GLN A CA 1
ATOM 1349 C C . GLN A 1 169 ? 2.803 -0.652 21.062 1.00 88.06 169 GLN A C 1
ATOM 1351 O O . GLN A 1 169 ? 1.732 -0.636 20.454 1.00 88.06 169 GLN A O 1
ATOM 1356 N N . LYS A 1 170 ? 3.716 -1.613 20.904 1.00 92.00 170 LYS A N 1
ATOM 1357 C CA . LYS A 1 170 ? 3.473 -2.817 20.110 1.00 92.00 170 LYS A CA 1
ATOM 1358 C C . LYS A 1 170 ? 2.450 -3.692 20.835 1.00 92.00 170 LYS A C 1
ATOM 1360 O O . LYS A 1 170 ? 2.623 -3.981 22.014 1.00 92.00 170 LYS A O 1
ATOM 1365 N N . ASP A 1 171 ? 1.434 -4.129 20.108 1.00 90.81 171 ASP A N 1
ATOM 1366 C CA . ASP A 1 171 ? 0.436 -5.095 20.547 1.00 90.81 171 ASP A CA 1
ATOM 1367 C C . ASP A 1 171 ? 0.047 -5.970 19.349 1.00 90.81 171 ASP A C 1
ATOM 1369 O O . ASP A 1 171 ? -0.690 -5.563 18.449 1.00 90.81 171 ASP A O 1
ATOM 1373 N N . ASN A 1 172 ? 0.586 -7.187 19.319 1.00 91.00 172 ASN A N 1
ATOM 1374 C CA . ASN A 1 172 ? 0.336 -8.154 18.253 1.00 91.00 172 ASN A CA 1
ATOM 1375 C C . ASN A 1 172 ? -0.983 -8.935 18.444 1.00 91.00 172 ASN A C 1
ATOM 1377 O O . ASN A 1 172 ? -1.391 -9.706 17.565 1.00 91.00 172 ASN A O 1
ATOM 1381 N N . THR A 1 173 ? -1.678 -8.725 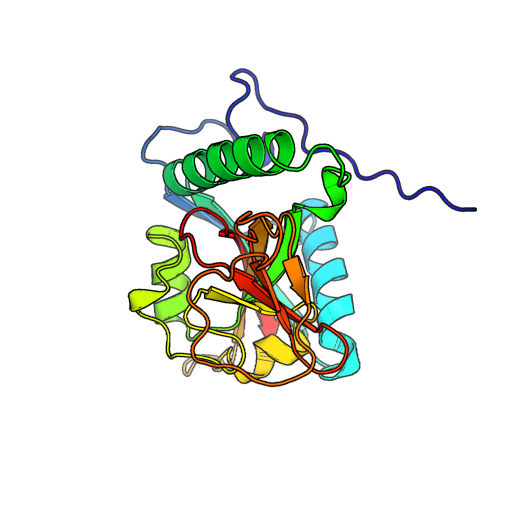19.565 1.00 91.06 173 THR A N 1
ATOM 1382 C CA . THR A 1 173 ? -2.929 -9.416 19.898 1.00 91.06 173 THR A CA 1
ATOM 1383 C C . THR A 1 173 ? -4.152 -8.764 19.258 1.00 91.06 173 THR A C 1
ATOM 1385 O O . THR A 1 173 ? -5.200 -9.397 19.166 1.00 91.06 173 THR A O 1
ATOM 1388 N N . LEU A 1 174 ? -4.021 -7.546 18.721 1.00 91.31 174 LEU A N 1
ATOM 1389 C CA . LEU A 1 174 ? -5.126 -6.815 18.099 1.00 91.31 174 LEU A CA 1
ATOM 1390 C C . LEU A 1 174 ? -5.730 -7.581 16.902 1.00 91.31 174 LEU A C 1
ATOM 1392 O O . LEU A 1 174 ? -5.016 -8.114 16.042 1.00 91.31 174 LEU A O 1
ATOM 1396 N N . ARG A 1 175 ? -7.067 -7.634 16.849 1.00 84.62 175 ARG A N 1
ATOM 1397 C CA . ARG A 1 175 ? -7.888 -8.322 15.829 1.00 84.62 175 ARG A CA 1
ATOM 1398 C C . ARG A 1 175 ? -9.099 -7.458 15.441 1.00 84.62 175 ARG A C 1
ATOM 1400 O O . ARG A 1 175 ? -10.223 -7.934 15.510 1.00 84.62 175 ARG A O 1
ATOM 1407 N N . ARG A 1 176 ? -8.852 -6.189 15.077 1.00 85.69 176 ARG A N 1
ATOM 1408 C CA . ARG A 1 176 ? -9.836 -5.087 14.956 1.00 85.69 176 ARG A CA 1
ATOM 1409 C C . ARG A 1 176 ? -10.283 -4.536 16.321 1.00 85.69 176 ARG A C 1
ATOM 1411 O O . ARG A 1 176 ? -11.239 -5.035 16.905 1.00 85.69 176 ARG A O 1
ATOM 1418 N N . PRO A 1 177 ? -9.563 -3.541 16.870 1.00 88.38 177 PRO A N 1
ATOM 1419 C CA . PRO A 1 177 ? -9.822 -3.061 18.220 1.00 88.38 177 PRO A CA 1
ATOM 1420 C C . PRO A 1 177 ? -11.146 -2.307 18.337 1.00 88.38 177 PRO A C 1
ATOM 1422 O O . PRO A 1 177 ? -11.631 -1.691 17.385 1.00 88.38 177 PRO A O 1
ATOM 1425 N N . GLN A 1 178 ? -11.675 -2.310 19.555 1.00 92.69 178 GLN A N 1
ATOM 1426 C CA . GLN A 1 178 ? -12.905 -1.637 19.942 1.00 92.69 178 GLN A CA 1
ATOM 1427 C C . GLN A 1 178 ? -12.595 -0.497 20.911 1.00 92.69 178 GLN A C 1
ATOM 1429 O O . GLN A 1 178 ? -11.741 -0.621 21.792 1.00 92.69 178 GLN A O 1
ATOM 1434 N N . ASP A 1 179 ? -13.311 0.608 20.769 1.00 89.12 179 ASP A N 1
ATOM 1435 C CA . ASP A 1 179 ? -13.370 1.650 21.777 1.00 89.12 179 ASP A CA 1
ATOM 1436 C C . ASP A 1 179 ? -14.081 1.119 23.031 1.00 89.12 179 ASP A C 1
ATOM 1438 O O . ASP A 1 179 ? -15.229 0.676 22.971 1.00 89.12 179 ASP A O 1
ATOM 1442 N N . LYS A 1 180 ? -13.389 1.141 24.175 1.00 87.94 180 LYS A N 1
ATOM 1443 C CA . LYS A 1 180 ? -13.880 0.528 25.421 1.00 87.94 180 LYS A CA 1
ATOM 1444 C C . LYS A 1 180 ? -15.088 1.248 26.022 1.00 87.94 180 LYS A C 1
ATOM 1446 O O . LYS A 1 180 ? -15.794 0.648 26.824 1.00 87.94 180 LYS A O 1
ATOM 1451 N N . THR A 1 181 ? -15.308 2.514 25.675 1.00 89.38 181 THR A N 1
ATOM 1452 C CA . THR A 1 181 ? -16.383 3.333 26.246 1.00 89.38 181 THR A CA 1
ATOM 1453 C C . THR A 1 181 ? -17.639 3.254 25.392 1.00 89.38 181 THR A C 1
ATOM 1455 O O . THR A 1 181 ? -18.733 3.064 25.909 1.00 89.38 181 THR A O 1
ATOM 1458 N N . THR A 1 182 ? -17.484 3.393 24.079 1.00 89.56 182 THR A N 1
ATOM 1459 C CA . THR A 1 182 ? -18.607 3.446 23.133 1.00 89.56 182 THR A CA 1
ATOM 1460 C C . THR A 1 182 ? -18.956 2.085 22.540 1.00 89.56 182 THR A C 1
ATOM 1462 O O . THR A 1 182 ? -20.007 1.935 21.923 1.00 89.56 182 THR A O 1
ATOM 1465 N N . GLY A 1 183 ? -18.066 1.097 22.661 1.00 89.69 183 GLY A N 1
ATOM 1466 C CA . GLY A 1 183 ? -18.200 -0.186 21.978 1.00 89.69 183 GLY A CA 1
ATOM 1467 C C . GLY A 1 183 ? -18.026 -0.090 20.455 1.00 89.69 183 GLY A C 1
ATOM 1468 O O . GLY A 1 183 ? -18.248 -1.070 19.742 1.00 89.69 183 GLY A O 1
ATOM 1469 N N . LYS A 1 184 ? -17.630 1.066 19.914 1.00 90.56 184 LYS A N 1
ATOM 1470 C CA . LYS A 1 184 ? -17.432 1.241 18.474 1.00 90.56 184 LYS A CA 1
ATOM 1471 C C . LYS A 1 184 ? -16.155 0.532 18.020 1.00 90.56 184 LYS A C 1
ATOM 1473 O O . LYS A 1 184 ? -15.097 0.700 18.617 1.00 90.56 184 LYS A O 1
ATOM 1478 N N . MET A 1 185 ? -16.230 -0.229 16.929 1.00 93.88 185 MET A N 1
ATOM 1479 C CA . MET A 1 185 ? -15.048 -0.833 16.303 1.00 93.88 185 MET A CA 1
ATOM 1480 C C . MET A 1 185 ? -14.279 0.201 15.472 1.00 93.88 185 MET A C 1
ATOM 1482 O O . MET A 1 185 ? -14.867 0.863 14.606 1.00 93.88 185 MET A O 1
ATOM 1486 N N . TYR A 1 186 ? -12.964 0.273 15.679 1.00 96.00 186 TYR A N 1
ATOM 1487 C CA . TYR A 1 186 ? -12.054 1.014 14.806 1.00 96.00 186 TYR A CA 1
ATOM 1488 C C . TYR A 1 186 ? -11.936 0.319 13.440 1.00 96.00 186 TYR A C 1
ATOM 1490 O O . TYR A 1 186 ? -12.118 -0.897 13.315 1.00 96.00 186 TYR A O 1
ATOM 1498 N N . ASP A 1 187 ? -11.650 1.095 12.395 1.00 96.50 187 ASP A N 1
ATOM 1499 C CA . ASP A 1 187 ? -11.475 0.576 11.029 1.00 96.50 187 ASP A CA 1
ATOM 1500 C C . ASP A 1 187 ? -10.053 0.072 10.779 1.00 96.50 187 ASP A C 1
ATOM 1502 O O . ASP A 1 187 ? -9.837 -0.853 9.995 1.00 96.50 187 ASP A O 1
ATOM 1506 N N . SER A 1 188 ? -9.077 0.665 11.464 1.00 96.88 188 SER A N 1
ATOM 1507 C CA . SER A 1 188 ? -7.674 0.295 11.340 1.00 96.88 188 SER A CA 1
ATOM 1508 C C . SER A 1 188 ? -6.907 0.576 12.631 1.00 96.88 188 SER A C 1
ATOM 1510 O O . SER A 1 188 ? -7.394 1.243 13.545 1.00 96.88 188 SER A O 1
ATOM 1512 N N . VAL A 1 189 ? -5.665 0.110 12.690 1.00 96.56 189 VAL A N 1
ATOM 1513 C CA . VAL A 1 189 ? -4.673 0.553 13.677 1.00 96.56 189 VAL A CA 1
ATOM 1514 C C . VAL A 1 189 ? -3.620 1.385 12.959 1.00 96.56 189 VAL A C 1
ATOM 1516 O O . VAL A 1 189 ? -3.180 1.007 11.877 1.00 96.56 189 VAL A O 1
ATOM 1519 N N . GLN A 1 190 ? -3.228 2.520 13.537 1.00 95.38 190 GLN A N 1
ATOM 1520 C CA . GLN A 1 190 ? -2.066 3.293 13.105 1.00 95.38 190 GLN A CA 1
ATOM 1521 C C . GLN A 1 190 ? -0.952 3.105 14.141 1.00 95.38 190 GLN A C 1
ATOM 1523 O O . GLN A 1 190 ? -1.103 3.508 15.298 1.00 95.38 190 GLN A O 1
ATOM 1528 N N . GLY A 1 191 ? 0.150 2.489 13.713 1.00 90.38 191 GLY A N 1
ATOM 1529 C CA . GLY A 1 191 ? 1.313 2.158 14.538 1.00 90.38 191 GLY A CA 1
ATOM 1530 C C . GLY A 1 191 ? 2.631 2.614 13.902 1.00 90.38 191 GLY A C 1
ATOM 1531 O O . GLY A 1 191 ? 2.646 3.362 12.924 1.00 90.38 191 GLY A O 1
ATOM 1532 N N . GLY A 1 192 ? 3.746 2.163 14.472 1.00 79.12 192 GLY A N 1
ATOM 1533 C CA . GLY A 1 192 ? 5.109 2.505 14.060 1.00 79.12 192 GLY A CA 1
ATOM 1534 C C . GLY A 1 192 ? 5.629 3.775 14.747 1.00 79.12 192 GLY A C 1
ATOM 1535 O O . GLY A 1 192 ? 4.830 4.597 15.215 1.00 79.12 192 GLY A O 1
ATOM 1536 N N . PRO A 1 193 ? 6.959 3.991 14.815 1.00 68.44 193 PRO A N 1
ATOM 1537 C CA . PRO A 1 193 ? 7.519 5.256 15.280 1.00 68.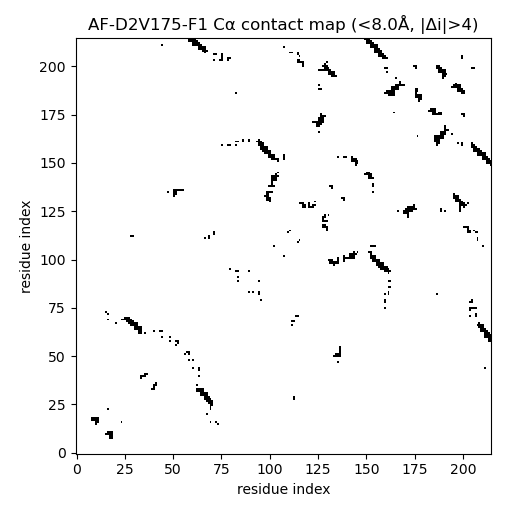44 193 PRO A CA 1
ATOM 1538 C C . PRO A 1 193 ? 6.895 6.396 14.470 1.00 68.44 193 PRO A C 1
ATOM 1540 O O . PRO A 1 193 ? 6.998 6.411 13.243 1.00 68.44 193 PRO A O 1
ATOM 1543 N N . THR A 1 194 ? 6.200 7.318 15.139 1.00 68.25 194 THR A N 1
ATOM 1544 C CA . THR A 1 194 ? 5.459 8.448 14.535 1.00 68.25 194 THR A CA 1
ATOM 1545 C C . THR A 1 194 ? 4.268 8.096 13.616 1.00 68.25 194 THR A C 1
ATOM 1547 O O . THR A 1 194 ? 3.826 8.940 12.840 1.00 68.25 194 THR A O 1
ATOM 1550 N N . GLY A 1 195 ? 3.680 6.895 13.716 1.00 75.81 195 GLY A N 1
ATOM 1551 C CA . GLY A 1 195 ? 2.452 6.554 12.975 1.00 75.81 195 GLY A CA 1
ATOM 1552 C C . GLY A 1 195 ? 2.687 6.237 11.493 1.00 75.81 195 GLY A C 1
ATOM 1553 O O . GLY A 1 195 ? 1.903 6.639 10.628 1.00 75.81 195 GLY A O 1
ATOM 1554 N N . THR A 1 196 ? 3.799 5.568 11.207 1.00 88.06 196 THR A N 1
ATOM 1555 C CA . THR A 1 196 ? 4.319 5.276 9.866 1.00 88.06 196 THR A CA 1
ATOM 1556 C C . THR A 1 196 ? 3.701 4.044 9.208 1.00 88.06 196 THR A C 1
ATOM 1558 O O . THR A 1 196 ? 3.919 3.835 8.013 1.00 88.06 196 THR A O 1
ATOM 1561 N N . GLU A 1 197 ? 2.892 3.273 9.933 1.00 93.50 197 GLU A N 1
ATOM 1562 C CA . GLU A 1 197 ? 2.252 2.050 9.448 1.00 93.50 197 GLU A CA 1
ATOM 1563 C C . GLU A 1 197 ? 0.751 2.037 9.762 1.00 93.50 197 GLU A C 1
ATOM 1565 O O . GLU A 1 197 ? 0.305 2.524 10.803 1.00 93.50 197 GLU A O 1
ATOM 1570 N N . TYR A 1 198 ? -0.026 1.437 8.864 1.00 97.00 198 TYR A N 1
ATOM 1571 C CA . TYR A 1 198 ? -1.442 1.142 9.049 1.00 97.00 198 TYR A CA 1
ATOM 1572 C C . TYR A 1 198 ? -1.674 -0.363 8.962 1.00 97.00 198 TYR A C 1
ATOM 1574 O O . TYR A 1 198 ? -1.125 -1.030 8.086 1.00 97.00 198 TYR A O 1
ATOM 1582 N N . VAL A 1 199 ? -2.534 -0.870 9.842 1.00 96.81 199 VAL A N 1
ATOM 1583 C CA . VAL A 1 199 ? -3.021 -2.252 9.831 1.00 96.81 199 VAL A CA 1
ATOM 1584 C C . VAL A 1 199 ? -4.523 -2.238 9.611 1.00 96.81 199 VAL A C 1
ATOM 1586 O O . VAL A 1 199 ? -5.252 -1.626 10.394 1.00 96.81 199 VAL A O 1
ATOM 1589 N N . VAL A 1 200 ? -4.986 -2.908 8.560 1.00 97.19 200 VAL A N 1
ATOM 1590 C CA . VAL A 1 200 ? -6.417 -3.106 8.280 1.00 97.19 200 VAL A CA 1
ATOM 1591 C C . VAL A 1 200 ? -6.782 -4.578 8.426 1.00 97.19 200 VAL A C 1
ATOM 1593 O O . VAL A 1 200 ? -5.976 -5.461 8.134 1.00 97.19 200 VAL A O 1
ATOM 1596 N N . PHE A 1 201 ? -8.001 -4.834 8.893 1.00 94.81 201 PHE A N 1
ATOM 1597 C CA . PHE A 1 201 ? -8.452 -6.169 9.307 1.00 94.81 201 PHE A CA 1
ATOM 1598 C C . PHE A 1 201 ? -9.471 -6.798 8.350 1.00 94.81 201 PHE A C 1
ATOM 1600 O O . PHE A 1 201 ? -9.841 -7.950 8.534 1.00 94.81 201 PHE A O 1
ATOM 1607 N N . ASP A 1 202 ? -9.902 -6.052 7.332 1.00 95.31 202 ASP A N 1
ATOM 1608 C CA . ASP A 1 202 ? -10.809 -6.522 6.287 1.00 95.31 202 ASP A CA 1
ATOM 1609 C C . ASP A 1 202 ? -10.042 -6.583 4.953 1.00 95.31 202 ASP A C 1
ATOM 1611 O O . ASP A 1 202 ? -9.248 -5.686 4.639 1.00 95.31 202 ASP A O 1
ATOM 1615 N N . ASN A 1 203 ? -10.258 -7.641 4.169 1.00 96.19 203 ASN A N 1
ATOM 1616 C CA . ASN A 1 203 ? -9.522 -7.899 2.923 1.00 96.19 203 ASN A CA 1
ATOM 1617 C C . ASN A 1 203 ? -9.950 -6.968 1.776 1.00 96.19 203 ASN A C 1
ATOM 1619 O O . ASN A 1 203 ? -9.213 -6.790 0.810 1.00 96.19 203 ASN A O 1
ATOM 1623 N N . GLU A 1 204 ? -11.114 -6.337 1.906 1.00 97.31 204 GLU A N 1
ATOM 1624 C CA . GLU A 1 204 ? -11.686 -5.375 0.966 1.00 97.31 204 GLU A CA 1
ATOM 1625 C C . GLU A 1 204 ? -11.197 -3.940 1.221 1.00 97.31 204 GLU A C 1
ATOM 1627 O O . GLU A 1 204 ? -11.357 -3.068 0.369 1.00 97.31 204 GLU A O 1
ATOM 1632 N N . SER A 1 205 ? -10.599 -3.663 2.386 1.00 97.94 205 SER A N 1
ATOM 1633 C CA . SER A 1 205 ? -10.091 -2.327 2.727 1.00 97.94 205 SER A CA 1
ATOM 1634 C C . SER A 1 205 ? -8.949 -1.847 1.816 1.00 97.94 205 SER A C 1
ATOM 1636 O O . SER A 1 205 ? -8.914 -0.651 1.509 1.00 97.94 205 SER A O 1
ATOM 1638 N N . PRO A 1 206 ? -7.999 -2.700 1.386 1.00 98.19 206 PRO A N 1
ATOM 1639 C CA . PRO A 1 206 ? -6.979 -2.316 0.417 1.00 98.19 206 PRO A CA 1
ATOM 1640 C C . PRO A 1 206 ? -7.340 -2.689 -1.030 1.00 98.19 206 PRO A C 1
ATOM 1642 O O . PRO A 1 206 ? -7.723 -3.814 -1.334 1.00 98.19 206 PRO A O 1
ATOM 1645 N N . TYR A 1 207 ? -7.094 -1.760 -1.952 1.00 98.38 207 TYR A N 1
ATOM 1646 C CA . TYR A 1 207 ? -7.042 -2.009 -3.389 1.00 98.38 207 TYR A CA 1
ATOM 1647 C C . TYR A 1 207 ? -5.597 -1.862 -3.895 1.00 98.38 207 TYR A C 1
ATOM 1649 O O . TYR A 1 207 ? -5.036 -0.762 -3.769 1.00 98.38 207 TYR A O 1
ATOM 1657 N N . PRO A 1 208 ? -4.979 -2.916 -4.470 1.00 97.94 208 PRO A N 1
ATOM 1658 C CA . PRO A 1 208 ? -3.670 -2.804 -5.105 1.00 97.94 208 PRO A CA 1
ATOM 1659 C C . PRO A 1 208 ? -3.830 -2.013 -6.407 1.00 97.94 208 PRO A C 1
ATOM 1661 O O . PRO A 1 208 ? -4.427 -2.508 -7.352 1.00 97.94 208 PRO A O 1
ATOM 1664 N N . GLY A 1 209 ? -3.368 -0.761 -6.443 1.00 97.81 209 GLY A N 1
ATOM 1665 C CA . GLY A 1 209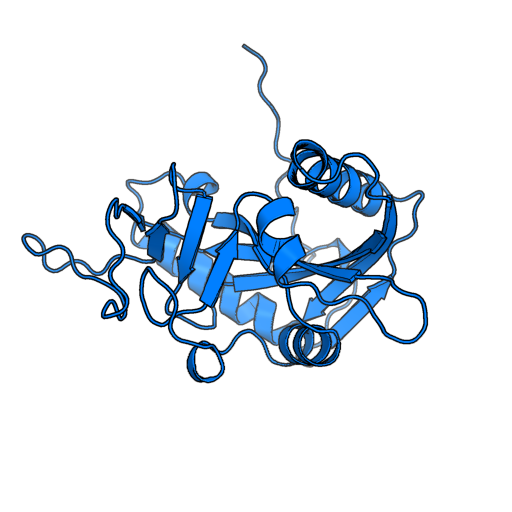 ? -3.607 0.141 -7.576 1.00 97.81 209 GLY A CA 1
ATOM 1666 C C . GLY A 1 209 ? -2.505 0.116 -8.626 1.00 97.81 209 GLY A C 1
ATOM 1667 O O . GLY A 1 209 ? -2.792 0.166 -9.820 1.00 97.81 209 GLY A O 1
ATOM 1668 N N . TYR A 1 210 ? -1.253 0.022 -8.179 1.00 98.69 210 TYR A N 1
ATOM 1669 C CA . TYR A 1 210 ? -0.090 -0.009 -9.058 1.00 98.69 210 TYR A CA 1
ATOM 1670 C C . TYR A 1 210 ? 0.980 -0.951 -8.515 1.00 98.69 210 TYR A C 1
ATOM 1672 O O . TYR A 1 210 ? 1.126 -1.086 -7.299 1.00 98.69 210 TYR A O 1
ATOM 1680 N N . ILE A 1 211 ? 1.766 -1.533 -9.413 1.00 98.56 211 ILE A N 1
ATOM 1681 C CA . ILE A 1 211 ? 3.049 -2.164 -9.108 1.00 98.56 211 ILE A CA 1
ATOM 1682 C C . ILE A 1 211 ? 4.133 -1.206 -9.599 1.00 98.56 211 ILE A C 1
ATOM 1684 O O . ILE A 1 211 ? 4.160 -0.859 -10.777 1.00 98.56 211 ILE A O 1
ATOM 1688 N N . VAL A 1 212 ? 5.020 -0.771 -8.705 1.00 98.56 212 VAL A N 1
ATOM 1689 C CA . VAL A 1 212 ? 6.217 -0.006 -9.072 1.00 98.56 212 VAL A CA 1
ATOM 1690 C C . VAL A 1 212 ? 7.401 -0.960 -9.104 1.00 98.56 212 VAL A C 1
ATOM 1692 O O . VAL A 1 212 ? 7.723 -1.582 -8.086 1.00 98.56 212 VAL A O 1
ATOM 1695 N N . ILE A 1 213 ? 8.037 -1.062 -10.269 1.00 98.19 213 ILE A N 1
ATOM 1696 C CA . ILE A 1 213 ? 9.240 -1.857 -10.507 1.00 98.19 213 ILE A CA 1
ATOM 1697 C C . ILE A 1 213 ? 10.430 -0.898 -10.486 1.00 98.19 213 ILE A C 1
ATOM 1699 O O . ILE A 1 213 ? 10.452 0.080 -11.233 1.00 98.19 213 ILE A O 1
ATOM 1703 N N . TYR A 1 214 ? 11.408 -1.140 -9.617 1.00 97.88 214 TYR A N 1
ATOM 1704 C CA . TYR A 1 214 ? 12.537 -0.229 -9.403 1.00 97.88 214 TYR A CA 1
ATOM 1705 C C . TYR A 1 214 ? 13.828 -0.983 -9.062 1.00 97.88 214 TYR A C 1
ATOM 1707 O O . TYR A 1 214 ? 13.793 -2.179 -8.773 1.00 97.88 214 TYR A O 1
ATOM 1715 N N . LYS A 1 215 ? 14.966 -0.289 -9.083 1.00 95.44 215 LYS A N 1
ATOM 1716 C CA . LYS A 1 215 ? 16.258 -0.772 -8.566 1.00 95.44 215 LYS A CA 1
ATOM 1717 C C . LYS A 1 215 ? 16.820 0.196 -7.541 1.00 95.44 215 LYS A C 1
ATOM 1719 O O . LYS A 1 215 ? 16.615 1.413 -7.735 1.00 95.44 215 LYS A O 1
#

Secondary structure (DSSP, 8-state):
---------PBPTTSSSBGGG-S--TT-EEEEEPPTTSHHHHHHHHHHHHHHTTT-TT--EEEEEEEEEHHHHHHHHHHHHHHHHHTTTS-HHHHEEEEEEE--HHHHHHHHHH---GGGSPPBTTBSSEEEESSHHHHHTTSPPPTTT--EEEEEEEEE--SEEE-SS--TT-SS-B-TTT-PBPSEEEESTTS-EEEE-STTSEEEEEEEEE-

InterPro domains:
  IPR012317 Poly(ADP-ribose) polymerase, catalytic domain [PF00644] (38-181)
  IPR012317 Poly(ADP-ribose) polymerase, catalytic domain [PS51059] (15-215)
  IPR051712 Mono-ADP-ribosyltransferase and antiviral protein [PTHR45740] (13-215)

Solvent-accessible surface area (backbone atoms only — not comparable to full-atom values): 11800 Å² total; per-residue (Å²): 141,80,85,80,82,76,79,69,87,63,63,32,102,80,72,78,52,63,48,89,68,66,88,78,54,80,84,36,68,50,73,43,77,51,54,80,87,38,70,68,40,50,52,53,50,53,56,47,49,72,32,21,34,90,81,41,70,79,60,42,81,76,48,43,27,39,45,44,35,44,58,54,49,49,45,22,51,52,47,42,52,53,44,43,68,73,40,69,92,49,62,64,76,74,23,47,42,77,30,20,35,33,33,41,69,72,54,49,58,46,34,63,74,74,44,58,56,38,90,80,48,72,72,41,59,62,11,52,27,44,67,32,20,66,34,40,44,68,18,49,81,44,20,46,58,41,91,89,80,51,41,25,42,35,37,39,22,44,29,44,36,43,55,53,47,80,42,93,66,78,42,48,82,40,72,64,54,60,41,90,86,78,66,47,69,38,48,19,31,28,24,58,88,92,55,41,29,38,30,31,66,54,51,39,36,51,32,62,43,29,41,40,33,28,77

Mean predicted aligned error: 6.31 Å

pLDDT: mean 89.31, std 15.31, range [29.09, 98.69]

Sequence (215 aa):
MHRIFFTHPTIADNGLYPRSWGKVLDDHCKCVKLSHSSSEFKEVEKTFIQRINHSHPTAQVIDIERVENAKLWRAFSIKKSETIHKNQNIKAENQVKTLYHGAEETAVDAITKTGFDYRRCQVGHYGHGNYFAVNASYSHGYAKPSTSDGSRRIIVCKVVVGESLRVAQKDNTLRRPQDKTTGKMYDSVQGGPTGTEYVVFDNESPYPGYIVIYK

Foldseek 3Di:
DDDDDDPDQDAPPVRQDGVVVPDDDQADWDWAWDDCVDPVNVVVQVQQQVQACVPCVPKDFPTKTFTDGSVLSNLLVVVLVVLCVVQVVDDSVVQKDWWKAAAEPVVVVCCSNPFDDLVPPDQDQAERADKTFPGVNVSVVHFAADPPPRKTKMFTKTFRQRAEAEDAGGDSHDQFDADPPPRHTGQWYQYDDVRGMIGGNDRSRIDRGMITIID

Radius of gyration: 17.16 Å; Cα contacts (8 Å, |Δi|>4): 436; chains: 1; bounding box: 41×45×48 Å

Organism: Naegleria gruberi (NCBI:txid5762)

Nearest PDB structures (foldseek):
  7pw3-assembly1_A  TM=8.799E-01  e=8.393E-18  Homo sapiens
  2pqf-assembly3_C  TM=8.758E-01  e=1.073E-17  Homo sapiens
  5lx6-assembly2_B  TM=8.781E-01  e=3.877E-15  Homo sapiens
  3hkv-assembly1_B  TM=8.794E-01  e=5.957E-15  Homo sapiens
  8swz-assembly2_B  TM=8.604E-01  e=1.590E-14  Homo sapiens